Protein AF-A0A1W2BVI9-F1 (afdb_monomer)

Structure (mmCIF, N/CA/C/O backbone):
data_AF-A0A1W2BVI9-F1
#
_entry.id   AF-A0A1W2BVI9-F1
#
loop_
_atom_site.group_PDB
_atom_site.id
_atom_site.type_symbol
_atom_site.label_atom_id
_atom_site.label_alt_id
_atom_site.label_comp_id
_atom_site.label_asym_id
_atom_site.label_entity_id
_atom_site.label_seq_id
_atom_site.pdbx_PDB_ins_code
_atom_site.Cartn_x
_atom_site.Cartn_y
_atom_site.Cartn_z
_atom_site.occupancy
_atom_site.B_iso_or_equiv
_atom_site.auth_seq_id
_atom_site.auth_comp_id
_atom_site.auth_asym_id
_atom_site.auth_atom_id
_atom_site.pdbx_PDB_model_num
ATOM 1 N N . MET A 1 1 ? 22.451 -52.305 -41.239 1.00 37.56 1 MET A N 1
ATOM 2 C CA . MET A 1 1 ? 22.485 -50.949 -41.834 1.00 37.56 1 MET A CA 1
ATOM 3 C C . MET A 1 1 ? 21.802 -49.995 -40.862 1.00 37.56 1 MET A C 1
ATOM 5 O O . MET A 1 1 ? 20.875 -50.420 -40.189 1.00 37.56 1 MET A O 1
ATOM 9 N N . LYS A 1 2 ? 22.374 -48.802 -40.687 1.00 36.12 2 LYS A N 1
ATOM 10 C CA . LYS A 1 2 ? 22.205 -47.883 -39.549 1.00 36.12 2 LYS A CA 1
ATOM 11 C C . LYS A 1 2 ? 20.789 -47.303 -39.373 1.00 36.12 2 LYS A C 1
ATOM 13 O O . LYS A 1 2 ? 20.057 -47.155 -40.342 1.00 36.12 2 LYS A O 1
ATOM 18 N N . LEU A 1 3 ? 20.521 -46.957 -38.107 1.00 42.22 3 LEU A N 1
ATOM 19 C CA . LEU A 1 3 ? 19.557 -46.004 -37.536 1.00 42.22 3 LEU A CA 1
ATOM 20 C C . LEU A 1 3 ? 18.942 -44.985 -38.510 1.00 42.22 3 LEU A C 1
ATOM 22 O O . LEU A 1 3 ? 19.682 -44.372 -39.267 1.00 42.22 3 LEU A O 1
ATOM 26 N N . PHE A 1 4 ? 17.667 -44.644 -38.291 1.00 38.06 4 PHE A N 1
ATOM 27 C CA . PHE A 1 4 ? 17.286 -43.273 -37.911 1.00 38.06 4 PHE A CA 1
ATOM 28 C C . PHE A 1 4 ? 15.950 -43.299 -37.149 1.00 38.06 4 PHE A C 1
ATOM 30 O O . PHE A 1 4 ? 14.882 -43.487 -37.721 1.00 38.06 4 PHE A O 1
ATOM 37 N N . PHE A 1 5 ? 16.038 -43.150 -35.828 1.00 46.53 5 PHE A N 1
ATOM 38 C CA . PHE A 1 5 ? 14.924 -42.783 -34.959 1.00 46.53 5 PHE A CA 1
ATOM 39 C C . PHE A 1 5 ? 15.125 -41.317 -34.573 1.00 46.53 5 PHE A C 1
ATOM 41 O O . PHE A 1 5 ? 16.265 -40.880 -34.422 1.00 46.53 5 PHE A O 1
ATOM 48 N N . SER A 1 6 ? 14.016 -40.626 -34.318 1.00 45.34 6 SER A N 1
ATOM 49 C CA . SER A 1 6 ? 13.923 -39.302 -33.694 1.00 45.34 6 SER A CA 1
ATOM 50 C C . SER A 1 6 ? 14.049 -38.090 -34.619 1.00 45.34 6 SER A C 1
ATOM 52 O O . SER A 1 6 ? 15.142 -37.720 -35.034 1.00 45.34 6 SER A O 1
ATOM 54 N N . PHE A 1 7 ? 12.916 -37.410 -34.826 1.00 46.44 7 PHE A N 1
ATOM 55 C CA . PHE A 1 7 ? 12.805 -35.971 -34.559 1.00 46.44 7 PHE A CA 1
ATOM 56 C C . PHE A 1 7 ? 11.327 -35.542 -34.562 1.00 46.44 7 PHE A C 1
ATOM 58 O O . PHE A 1 7 ? 10.757 -35.395 -35.634 1.00 46.44 7 PHE A O 1
ATOM 65 N N . PHE A 1 8 ? 10.704 -35.361 -33.388 1.00 45.50 8 PHE A N 1
ATOM 66 C CA . PHE A 1 8 ? 9.710 -34.298 -33.120 1.00 45.50 8 PHE A CA 1
ATOM 67 C C . PHE A 1 8 ? 9.253 -34.344 -31.650 1.00 45.50 8 PHE A C 1
ATOM 69 O O . PHE A 1 8 ? 8.251 -34.958 -31.305 1.00 45.50 8 PHE A O 1
ATOM 76 N N . LEU A 1 9 ? 10.019 -33.723 -30.751 1.00 47.72 9 LEU A N 1
ATOM 77 C CA . LEU A 1 9 ? 9.612 -33.527 -29.350 1.00 47.72 9 LEU A CA 1
ATOM 78 C C . LEU A 1 9 ? 10.272 -32.267 -28.765 1.00 47.72 9 LEU A C 1
ATOM 80 O O . LEU A 1 9 ? 10.811 -32.286 -27.665 1.00 47.72 9 LEU A O 1
ATOM 84 N N . LEU A 1 10 ? 10.274 -31.165 -29.530 1.00 45.00 10 LEU A N 1
ATOM 85 C CA . LEU A 1 10 ? 10.875 -29.892 -29.095 1.00 45.00 10 LEU A CA 1
ATOM 86 C C . LEU A 1 10 ? 9.903 -28.699 -29.022 1.00 45.00 10 LEU A C 1
ATOM 88 O O . LEU A 1 10 ? 10.297 -27.645 -28.537 1.00 45.00 10 LEU A O 1
ATOM 92 N N . SER A 1 11 ? 8.641 -28.830 -29.447 1.00 45.38 11 SER A N 1
ATOM 93 C CA . SER A 1 11 ? 7.689 -27.700 -29.464 1.00 45.38 11 SER A CA 1
ATOM 94 C C . SER A 1 11 ? 6.835 -27.548 -28.197 1.00 45.38 11 SER A C 1
ATOM 96 O O . SER A 1 11 ? 6.263 -26.486 -27.982 1.00 45.38 11 SER A O 1
ATOM 98 N N . VAL A 1 12 ? 6.765 -28.561 -27.326 1.00 46.81 12 VAL A N 1
ATOM 99 C CA . VAL A 1 12 ? 5.869 -28.541 -26.147 1.00 46.81 12 VAL A CA 1
ATOM 100 C C . VAL A 1 12 ? 6.501 -27.847 -24.929 1.00 46.81 12 VAL A C 1
ATOM 102 O O . VAL A 1 12 ? 5.797 -27.355 -24.054 1.00 46.81 12 VAL A O 1
ATOM 105 N N . ILE A 1 13 ? 7.832 -27.736 -24.877 1.00 49.62 13 ILE A N 1
ATOM 106 C CA . ILE A 1 13 ? 8.544 -27.193 -23.705 1.00 49.62 13 ILE A CA 1
ATOM 107 C C . ILE A 1 13 ? 8.490 -25.653 -23.661 1.00 49.62 13 ILE A C 1
ATOM 109 O O . ILE A 1 13 ? 8.485 -25.073 -22.577 1.00 49.62 13 ILE A O 1
ATOM 113 N N . ILE A 1 14 ? 8.400 -24.985 -24.819 1.00 45.59 14 ILE A N 1
ATOM 114 C CA . ILE A 1 14 ? 8.426 -23.513 -24.904 1.00 45.59 14 ILE A CA 1
ATOM 115 C C . ILE A 1 14 ? 7.090 -22.903 -24.444 1.00 45.59 14 ILE A C 1
ATOM 117 O O . ILE A 1 14 ? 7.105 -21.942 -23.682 1.00 45.59 14 ILE A O 1
ATOM 121 N N . SER A 1 15 ? 5.945 -23.498 -24.812 1.00 50.56 15 SER A N 1
ATOM 122 C CA . SER A 1 15 ? 4.616 -22.998 -24.405 1.00 50.56 15 SER A CA 1
ATOM 123 C C . SER A 1 15 ? 4.442 -22.996 -22.882 1.00 50.56 15 SER A C 1
ATOM 125 O O . SER A 1 15 ? 4.034 -21.996 -22.302 1.00 50.56 15 SER A O 1
ATOM 127 N N . ALA A 1 16 ? 4.843 -24.080 -22.209 1.00 50.06 16 ALA A N 1
ATOM 128 C CA . ALA A 1 16 ? 4.672 -24.217 -20.762 1.00 50.06 16 ALA A CA 1
ATOM 129 C C . ALA A 1 16 ? 5.526 -23.223 -19.943 1.00 50.06 16 ALA A C 1
ATOM 131 O O . ALA A 1 16 ? 5.132 -22.806 -18.851 1.00 50.06 16 ALA A O 1
ATOM 132 N N . GLN A 1 17 ? 6.698 -22.817 -20.448 1.00 59.66 17 GLN A N 1
ATOM 133 C CA . GLN A 1 17 ? 7.531 -21.806 -19.783 1.00 59.66 17 GLN A CA 1
ATOM 134 C C . GLN A 1 17 ? 6.945 -20.393 -19.915 1.00 59.66 17 GLN A C 1
ATOM 136 O O . GLN A 1 17 ? 6.999 -19.620 -18.959 1.00 59.66 17 GLN A O 1
ATOM 141 N N . THR A 1 18 ? 6.346 -20.059 -21.061 1.00 62.62 18 THR A N 1
ATOM 142 C CA . THR A 1 18 ? 5.677 -18.765 -21.267 1.00 62.62 18 THR A CA 1
ATOM 143 C C . THR A 1 18 ? 4.412 -18.643 -20.415 1.00 62.62 18 THR A C 1
ATOM 145 O O . THR A 1 18 ? 4.225 -17.621 -19.755 1.00 62.62 18 THR A O 1
ATOM 148 N N . ASP A 1 19 ? 3.605 -19.704 -20.335 1.00 70.12 19 ASP A N 1
ATOM 149 C CA . ASP A 1 19 ? 2.375 -19.713 -19.532 1.00 70.12 19 ASP A CA 1
ATOM 150 C C . ASP A 1 19 ? 2.674 -19.550 -18.031 1.00 70.12 19 ASP A C 1
ATOM 152 O O . ASP A 1 19 ? 2.026 -18.776 -17.326 1.00 70.12 19 ASP A O 1
ATOM 156 N N . THR A 1 20 ? 3.720 -20.217 -17.530 1.00 85.06 20 THR A N 1
ATOM 157 C CA . THR A 1 20 ? 4.129 -20.102 -16.117 1.00 85.06 20 THR A CA 1
ATOM 158 C C . THR A 1 20 ? 4.721 -18.739 -15.762 1.00 85.06 20 THR A C 1
ATOM 160 O O . THR A 1 20 ? 4.553 -18.285 -14.628 1.00 85.06 20 THR A O 1
ATOM 163 N N . LEU A 1 21 ? 5.390 -18.067 -16.703 1.00 89.69 21 LEU A N 1
ATOM 164 C CA . LEU A 1 21 ? 5.867 -16.699 -16.511 1.00 89.69 21 LEU A CA 1
ATOM 165 C C . LEU A 1 21 ? 4.698 -15.714 -16.455 1.00 89.69 21 LEU A C 1
ATOM 167 O O . LEU A 1 21 ? 4.619 -14.937 -15.505 1.00 89.69 21 LEU A O 1
ATOM 171 N N . GLN A 1 22 ? 3.771 -15.780 -17.414 1.00 91.69 22 GLN A N 1
ATOM 172 C CA . GLN A 1 22 ? 2.627 -14.870 -17.455 1.00 91.69 22 GLN A CA 1
ATOM 173 C C . GLN A 1 22 ? 1.777 -14.975 -16.183 1.00 91.69 22 GLN A C 1
ATOM 175 O O . GLN A 1 22 ? 1.460 -13.954 -15.583 1.00 91.69 22 GLN A O 1
ATOM 180 N N . ILE A 1 23 ? 1.517 -16.193 -15.687 1.00 93.12 23 ILE A N 1
ATOM 181 C CA . ILE A 1 23 ? 0.786 -16.409 -14.425 1.00 93.12 23 ILE A CA 1
ATOM 182 C C . ILE A 1 23 ? 1.453 -15.685 -13.244 1.00 93.12 23 ILE A C 1
ATOM 184 O O . ILE A 1 23 ? 0.762 -15.110 -12.397 1.00 93.12 23 ILE A O 1
ATOM 188 N N . LYS A 1 24 ? 2.791 -15.697 -13.170 1.00 93.75 24 LYS A N 1
ATOM 189 C CA . LYS A 1 24 ? 3.532 -14.978 -12.121 1.00 93.75 24 LYS A CA 1
ATOM 190 C C . LYS A 1 24 ? 3.394 -13.468 -12.271 1.00 93.75 24 LYS A C 1
ATOM 192 O O . LYS A 1 24 ? 3.151 -12.793 -11.275 1.00 93.75 24 LYS A O 1
ATOM 197 N N . LEU A 1 25 ? 3.526 -12.952 -13.492 1.00 95.69 25 LEU A N 1
ATOM 198 C CA . LEU A 1 25 ? 3.386 -11.523 -13.778 1.00 95.69 25 LEU A CA 1
ATOM 199 C C . LEU A 1 25 ? 1.971 -11.024 -13.465 1.00 95.69 25 LEU A C 1
ATOM 201 O O . LEU A 1 25 ? 1.819 -10.006 -12.797 1.00 95.69 25 LEU A O 1
ATOM 205 N N . ASP A 1 26 ? 0.945 -11.790 -13.830 1.00 95.69 26 ASP A N 1
ATOM 206 C CA . ASP A 1 26 ? -0.444 -11.476 -13.495 1.00 95.69 26 ASP A CA 1
ATOM 207 C C . ASP A 1 26 ? -0.675 -11.497 -11.978 1.00 95.69 26 ASP A C 1
ATOM 209 O O . ASP A 1 26 ? -1.451 -10.704 -11.449 1.00 95.69 26 ASP A O 1
ATOM 213 N N . SER A 1 27 ? 0.002 -12.394 -11.251 1.00 95.44 27 SER A N 1
ATOM 214 C CA . SER A 1 27 ? -0.049 -12.412 -9.786 1.00 95.44 27 SER A CA 1
ATOM 215 C C . SER A 1 27 ? 0.583 -11.167 -9.172 1.00 95.44 27 SER A C 1
ATOM 217 O O . SER A 1 27 ? 0.010 -10.609 -8.240 1.00 95.44 27 SER A O 1
ATOM 219 N N . ILE A 1 28 ? 1.724 -10.721 -9.704 1.00 96.69 28 ILE A N 1
ATOM 220 C CA . ILE A 1 28 ? 2.392 -9.486 -9.276 1.00 96.69 28 ILE A CA 1
ATOM 221 C C . ILE A 1 28 ? 1.487 -8.277 -9.532 1.00 96.69 28 ILE A C 1
ATOM 223 O O . ILE A 1 28 ? 1.345 -7.435 -8.650 1.00 96.69 28 ILE A O 1
ATOM 227 N N . ILE A 1 29 ? 0.830 -8.215 -10.696 1.00 98.06 29 ILE A N 1
ATOM 228 C CA . ILE A 1 29 ? -0.115 -7.142 -11.029 1.00 98.06 29 ILE A CA 1
ATOM 229 C C . ILE A 1 29 ? -1.302 -7.127 -10.069 1.00 98.06 29 ILE A C 1
ATOM 231 O O . ILE A 1 29 ? -1.598 -6.077 -9.515 1.00 98.06 29 ILE A O 1
ATOM 235 N N . ARG A 1 30 ? -1.938 -8.274 -9.794 1.00 97.00 30 ARG A N 1
ATOM 236 C CA . ARG A 1 30 ? -3.061 -8.336 -8.838 1.00 97.00 30 ARG A CA 1
ATOM 237 C C . ARG A 1 30 ? -2.664 -7.867 -7.439 1.00 97.00 30 ARG A C 1
ATOM 239 O O . ARG A 1 30 ? -3.426 -7.170 -6.776 1.00 97.00 30 ARG A O 1
ATOM 246 N N . GLU A 1 31 ? -1.478 -8.258 -6.985 1.00 96.75 31 GLU A N 1
ATOM 247 C CA . GLU A 1 31 ? -0.937 -7.836 -5.693 1.00 96.75 31 GLU A CA 1
ATOM 248 C C . GLU A 1 31 ? -0.634 -6.329 -5.676 1.00 96.75 31 GLU A C 1
ATOM 250 O O . GLU A 1 31 ? -0.977 -5.643 -4.712 1.00 96.75 31 GLU A O 1
ATOM 255 N N . ALA A 1 32 ? -0.067 -5.796 -6.763 1.00 97.81 32 ALA A N 1
ATOM 256 C CA . ALA A 1 32 ? 0.191 -4.370 -6.935 1.00 97.81 32 ALA A CA 1
ATOM 257 C C . ALA A 1 32 ? -1.094 -3.538 -7.036 1.00 97.81 32 ALA A C 1
ATOM 259 O O . ALA A 1 32 ? -1.149 -2.452 -6.470 1.00 97.81 32 ALA A O 1
ATOM 260 N N . ASP A 1 33 ? -2.123 -4.034 -7.726 1.00 97.56 33 ASP A N 1
ATOM 261 C CA . ASP A 1 33 ? -3.441 -3.402 -7.839 1.00 97.56 33 ASP A CA 1
ATOM 262 C C . ASP A 1 33 ? -4.084 -3.241 -6.470 1.00 97.56 33 ASP A C 1
ATOM 264 O O . ASP A 1 33 ? -4.524 -2.147 -6.113 1.00 97.56 33 ASP A O 1
ATOM 268 N N . LEU A 1 34 ? -4.084 -4.321 -5.687 1.00 97.19 34 LEU A N 1
ATOM 269 C CA . LEU A 1 34 ? -4.613 -4.302 -4.336 1.00 97.19 34 LEU A CA 1
ATOM 270 C C . LEU A 1 34 ? -3.820 -3.325 -3.462 1.00 97.19 34 LEU A C 1
ATOM 272 O O . LEU A 1 34 ? -4.405 -2.472 -2.808 1.00 97.19 34 LEU A O 1
ATOM 276 N N . MET A 1 35 ? -2.490 -3.394 -3.480 1.00 97.94 35 MET A N 1
ATOM 277 C CA . MET A 1 35 ? -1.655 -2.490 -2.688 1.00 97.94 35 MET A CA 1
ATOM 278 C C . MET A 1 35 ? -1.843 -1.022 -3.087 1.00 97.94 35 MET A C 1
ATOM 280 O O . MET A 1 35 ? -2.016 -0.175 -2.213 1.00 97.94 35 MET A O 1
ATOM 284 N N . TYR A 1 36 ? -1.877 -0.732 -4.390 1.00 98.06 36 TYR A N 1
ATOM 285 C CA . TYR A 1 36 ? -2.117 0.608 -4.919 1.00 98.06 36 TYR A CA 1
ATOM 286 C C . TYR A 1 36 ? -3.470 1.147 -4.464 1.00 98.06 36 TYR A C 1
ATOM 288 O O . TYR A 1 36 ? -3.548 2.288 -4.026 1.00 98.06 36 TYR A O 1
ATOM 296 N N . GLN A 1 37 ? -4.529 0.335 -4.521 1.00 97.56 37 GLN A N 1
ATOM 297 C CA . GLN A 1 37 ? -5.850 0.736 -4.045 1.00 97.56 37 GLN A CA 1
ATOM 298 C C . GLN A 1 37 ? -5.831 1.154 -2.572 1.00 97.56 37 GLN A C 1
ATOM 300 O O . GLN A 1 37 ? -6.352 2.215 -2.232 1.00 97.56 37 GLN A O 1
ATOM 305 N N . TYR A 1 38 ? -5.211 0.346 -1.707 1.00 98.06 38 TYR A N 1
ATOM 306 C CA . TYR A 1 38 ? -5.104 0.650 -0.279 1.00 98.06 38 TYR A CA 1
ATOM 307 C C . TYR A 1 38 ? -4.274 1.921 -0.052 1.00 98.06 38 TYR A C 1
ATOM 309 O O . TYR A 1 38 ? -4.711 2.834 0.640 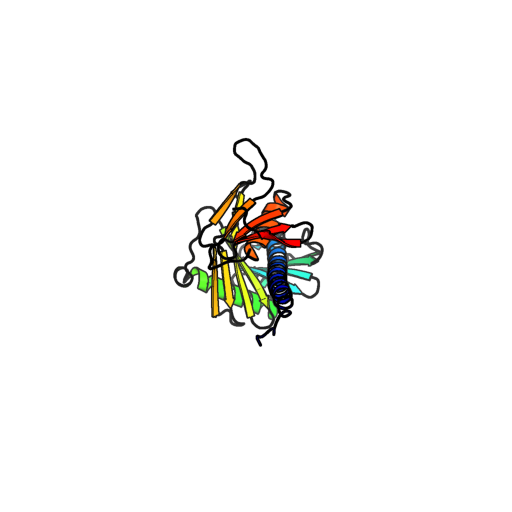1.00 98.06 38 TYR A O 1
ATOM 317 N N . GLU A 1 39 ? -3.112 2.042 -0.680 1.00 97.50 39 GLU A N 1
ATOM 318 C CA . GLU A 1 39 ? -2.248 3.205 -0.469 1.00 97.50 39 GLU A CA 1
ATOM 319 C C . GLU A 1 39 ? -2.827 4.496 -1.045 1.00 97.50 39 GLU A C 1
ATOM 321 O O . GLU A 1 39 ? -2.773 5.547 -0.405 1.00 97.50 39 GLU A O 1
ATOM 326 N N . LYS A 1 40 ? -3.460 4.422 -2.218 1.00 97.50 40 LYS A N 1
ATOM 327 C CA . LYS A 1 40 ? -4.106 5.572 -2.848 1.00 97.50 40 LYS A CA 1
ATOM 328 C C . LYS A 1 40 ? -5.182 6.149 -1.942 1.00 97.50 40 LYS A C 1
ATOM 330 O O . LYS A 1 40 ? -5.224 7.366 -1.744 1.00 97.50 40 LYS A O 1
ATOM 335 N N . ILE A 1 41 ? -6.040 5.299 -1.372 1.00 97.69 41 ILE A N 1
ATOM 336 C CA . ILE A 1 41 ? -7.065 5.797 -0.457 1.00 97.69 41 ILE A CA 1
ATOM 337 C C . ILE A 1 41 ? -6.462 6.220 0.880 1.00 97.69 41 ILE A C 1
ATOM 339 O O . ILE A 1 41 ? -6.995 7.155 1.458 1.00 97.69 41 ILE A O 1
ATOM 343 N N . ALA A 1 42 ? -5.364 5.606 1.345 1.00 97.12 42 ALA A N 1
ATOM 344 C CA . ALA A 1 42 ? -4.668 6.043 2.555 1.00 97.12 42 ALA A CA 1
ATOM 345 C C . ALA A 1 42 ? -4.210 7.498 2.419 1.00 97.12 42 ALA A C 1
ATOM 347 O O . ALA A 1 42 ? -4.473 8.292 3.318 1.00 97.12 42 ALA A O 1
ATOM 348 N N . TRP A 1 43 ? -3.612 7.860 1.274 1.00 96.00 43 TRP A N 1
ATOM 349 C CA . TRP A 1 43 ? -3.205 9.237 0.968 1.00 96.00 43 TRP A CA 1
ATOM 350 C C . TRP A 1 43 ? -4.410 10.184 0.940 1.00 96.00 43 TRP A C 1
ATOM 352 O O . TRP A 1 43 ? -4.417 11.221 1.599 1.00 96.00 43 TRP A O 1
ATOM 362 N N . LYS A 1 44 ? -5.478 9.809 0.223 1.00 96.56 44 LYS A N 1
ATOM 363 C CA . LYS A 1 44 ? -6.683 10.649 0.127 1.00 96.56 44 LYS A CA 1
ATOM 364 C C . LYS A 1 44 ? -7.392 10.817 1.466 1.00 96.56 44 LYS A C 1
ATOM 366 O O . LYS A 1 44 ? -7.825 11.917 1.796 1.00 96.56 44 LYS A O 1
ATOM 371 N N . SER A 1 45 ? -7.527 9.749 2.245 1.00 96.31 45 SER A N 1
ATOM 372 C CA . SER A 1 45 ? -8.172 9.817 3.551 1.00 96.31 45 SER A CA 1
ATOM 373 C C . SER A 1 45 ? -7.306 10.523 4.584 1.00 96.31 45 SER A C 1
ATOM 375 O O . SER A 1 45 ? -7.866 11.170 5.464 1.00 96.31 45 SER A O 1
ATOM 377 N N . SER A 1 46 ? -5.971 10.451 4.487 1.00 94.50 46 SER A N 1
ATOM 378 C CA . SER A 1 46 ? -5.095 11.180 5.407 1.00 94.50 46 SER A CA 1
ATOM 379 C C . SER A 1 46 ? -5.201 12.677 5.188 1.00 94.50 46 SER A C 1
ATOM 381 O O . SER A 1 46 ? -5.330 13.399 6.172 1.00 94.50 46 SER A O 1
ATOM 383 N N . ASP A 1 47 ? -5.250 13.132 3.933 1.00 93.88 47 ASP A N 1
ATOM 384 C CA . ASP A 1 47 ? -5.455 14.548 3.615 1.00 93.88 47 ASP A CA 1
ATOM 385 C C . ASP A 1 47 ? -6.763 15.055 4.242 1.00 93.88 47 ASP A C 1
ATOM 387 O O . ASP A 1 47 ? -6.766 16.036 4.985 1.00 93.88 47 ASP A O 1
ATOM 391 N N . LEU A 1 48 ? -7.861 14.317 4.041 1.00 94.38 48 LEU A N 1
ATOM 392 C CA . LEU A 1 48 ? -9.182 14.648 4.588 1.00 94.38 48 LEU A CA 1
ATOM 393 C C . LEU A 1 48 ? -9.245 14.586 6.122 1.00 94.38 48 LEU A C 1
ATOM 395 O O . LEU A 1 48 ? -9.968 15.367 6.748 1.00 94.38 48 LEU A O 1
ATOM 399 N N . ALA A 1 49 ? -8.524 13.649 6.740 1.00 93.00 49 ALA A N 1
ATOM 400 C CA . ALA A 1 49 ? -8.428 13.546 8.192 1.00 93.00 49 ALA A CA 1
ATOM 401 C C . ALA A 1 49 ? -7.630 14.719 8.776 1.00 93.00 49 ALA A C 1
ATOM 403 O O . ALA A 1 49 ? -7.993 15.258 9.820 1.00 93.00 49 ALA A O 1
ATOM 404 N N . MET A 1 50 ? -6.585 15.163 8.075 1.00 90.50 50 MET A N 1
ATOM 405 C CA . MET A 1 50 ? -5.752 16.297 8.470 1.00 90.50 50 MET A CA 1
ATOM 406 C C . MET A 1 50 ? -6.437 17.660 8.303 1.00 90.50 50 MET A C 1
ATOM 408 O O . MET A 1 50 ? -5.898 18.654 8.787 1.00 90.50 50 MET A O 1
ATOM 412 N N . GLU A 1 51 ? -7.611 17.743 7.678 1.00 90.38 51 GLU A N 1
ATOM 413 C CA . GLU A 1 51 ? -8.448 18.953 7.705 1.00 90.38 51 GLU A CA 1
ATOM 414 C C . GLU A 1 51 ? -9.078 19.203 9.087 1.00 90.38 51 GLU A C 1
ATOM 416 O O . GLU A 1 51 ? -9.428 20.335 9.404 1.00 90.38 51 GLU A O 1
ATOM 421 N N . ASP A 1 52 ? -9.220 18.161 9.915 1.00 85.12 52 ASP A N 1
ATOM 422 C CA . ASP A 1 52 ? -9.886 18.193 11.226 1.00 85.12 52 ASP A CA 1
ATOM 423 C C . ASP A 1 52 ? -8.923 17.681 12.314 1.00 85.12 52 ASP A C 1
ATOM 425 O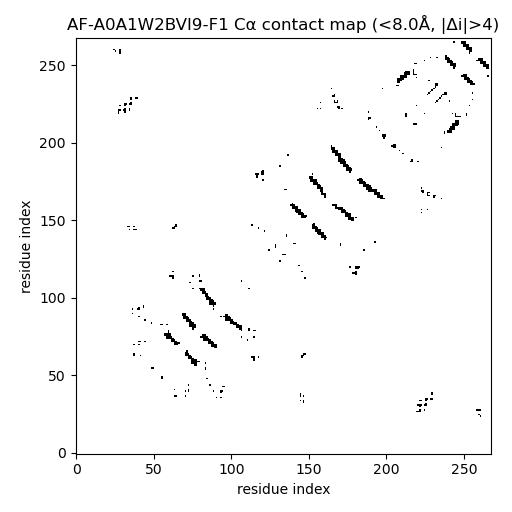 O . ASP A 1 52 ? -9.201 16.723 13.040 1.00 85.12 52 ASP A O 1
ATOM 429 N N . LYS A 1 53 ? -7.722 18.281 12.371 1.00 82.44 53 LYS A N 1
ATOM 430 C CA . LYS A 1 53 ? -6.598 17.804 13.207 1.00 82.44 53 LYS A CA 1
ATOM 431 C C . LYS A 1 53 ? -6.944 17.715 14.690 1.00 82.44 53 LYS A C 1
ATOM 433 O O . LYS A 1 53 ? -6.416 16.845 15.375 1.00 82.44 53 LYS A O 1
ATOM 438 N N . ASP A 1 54 ? -7.852 18.561 15.165 1.00 82.00 54 ASP A N 1
ATOM 439 C CA . ASP A 1 54 ? -8.290 18.583 16.563 1.00 82.00 54 ASP A CA 1
ATOM 440 C C . ASP A 1 54 ? -9.023 17.291 16.964 1.00 82.00 54 ASP A C 1
ATOM 442 O O . ASP A 1 54 ? -9.055 16.931 18.138 1.00 82.00 54 ASP A O 1
ATOM 446 N N . LYS A 1 55 ? -9.559 16.530 15.999 1.00 74.44 55 LYS A N 1
ATOM 447 C CA . LYS A 1 55 ? -10.140 15.199 16.242 1.00 74.44 55 LYS A CA 1
ATOM 448 C C . LYS A 1 55 ? -9.128 14.057 16.200 1.00 74.44 55 LYS A C 1
ATOM 450 O O . LYS A 1 55 ? -9.492 12.918 16.484 1.00 74.44 55 LYS A O 1
ATOM 455 N N . LEU A 1 56 ? -7.872 14.341 15.862 1.00 79.62 56 LEU A N 1
ATOM 456 C CA . LEU A 1 56 ? -6.777 13.368 15.840 1.00 79.62 56 LEU A CA 1
ATOM 457 C C . LEU A 1 56 ? -5.929 13.403 17.122 1.00 79.62 56 LEU A C 1
ATOM 459 O O . LEU A 1 56 ? -4.863 12.795 17.153 1.00 79.62 56 LEU A O 1
ATOM 463 N N . VAL A 1 57 ? -6.394 14.075 18.183 1.00 82.50 57 VAL A N 1
ATOM 464 C CA . VAL A 1 57 ? -5.690 14.149 19.479 1.00 82.50 57 VAL A CA 1
ATOM 465 C C . VAL A 1 57 ? -5.392 12.758 20.045 1.00 82.50 57 VAL A C 1
ATOM 467 O O . VAL A 1 57 ? -4.275 12.510 20.487 1.00 82.50 57 VAL A O 1
ATOM 470 N N . ASP A 1 58 ? -6.352 11.836 19.953 1.00 89.19 58 ASP A N 1
ATOM 471 C CA . ASP A 1 58 ? -6.204 10.453 20.420 1.00 89.19 58 ASP A CA 1
ATOM 472 C C . ASP A 1 58 ? -5.872 9.478 19.279 1.00 89.19 58 ASP A C 1
ATOM 474 O O . ASP A 1 58 ? -6.182 8.294 19.374 1.00 89.19 58 ASP A O 1
ATOM 478 N N . PHE A 1 59 ? -5.287 9.941 18.169 1.00 94.56 59 PHE A N 1
ATOM 479 C CA . PHE A 1 59 ? -5.024 9.098 17.000 1.00 94.56 59 PHE A CA 1
ATOM 480 C C . PHE A 1 59 ? -4.055 7.946 17.310 1.00 94.56 59 PHE A C 1
ATOM 482 O O . PHE A 1 59 ? -2.890 8.163 17.636 1.00 94.56 59 PHE A O 1
ATOM 489 N N . GLY A 1 60 ? -4.541 6.711 17.163 1.00 94.81 60 GLY A N 1
ATOM 490 C CA . GLY A 1 60 ? -3.758 5.484 17.336 1.00 94.81 60 GLY A CA 1
ATOM 491 C C . GLY A 1 60 ? -3.238 4.895 16.030 1.00 94.81 60 GLY A C 1
ATOM 492 O O . GLY A 1 60 ? -2.234 4.188 16.024 1.00 94.81 60 GLY A O 1
ATOM 493 N N . GLY A 1 61 ? -3.906 5.178 14.914 1.00 95.75 61 GLY A N 1
ATOM 494 C CA . GLY A 1 61 ? -3.514 4.675 13.607 1.00 95.75 61 GLY A CA 1
ATOM 495 C C . GLY A 1 61 ? -4.689 4.570 12.646 1.00 95.75 61 GLY A C 1
ATOM 496 O O . GLY A 1 61 ? -5.803 5.025 12.913 1.00 95.75 61 GLY A O 1
ATOM 497 N N . TYR A 1 62 ? -4.431 3.952 11.499 1.00 97.38 62 TYR A N 1
ATOM 498 C CA . TYR A 1 62 ? -5.458 3.665 10.509 1.00 97.38 62 TYR A CA 1
ATOM 499 C C . TYR A 1 62 ? -5.264 2.279 9.908 1.00 97.38 62 TYR A C 1
ATOM 501 O O . TYR A 1 62 ? -4.145 1.768 9.821 1.00 97.38 62 TYR A O 1
ATOM 509 N N . PHE A 1 63 ? -6.345 1.685 9.429 1.00 98.06 63 PHE A N 1
ATOM 510 C CA . PHE A 1 63 ? -6.297 0.528 8.546 1.00 98.06 63 PHE A CA 1
ATOM 511 C C . PHE A 1 63 ? -7.331 0.681 7.443 1.00 98.06 63 PHE A C 1
ATOM 513 O O . PHE A 1 63 ? -8.260 1.488 7.525 1.00 98.06 63 PHE A O 1
ATOM 520 N N . ILE A 1 64 ? -7.142 -0.107 6.396 1.00 98.19 64 ILE A N 1
ATOM 521 C CA . ILE A 1 64 ? -8.034 -0.152 5.252 1.00 98.19 64 ILE A CA 1
ATOM 522 C C . ILE A 1 64 ? -8.489 -1.590 5.078 1.00 98.19 64 ILE A C 1
ATOM 524 O O . ILE A 1 64 ? -7.764 -2.519 5.435 1.00 98.19 64 ILE A O 1
ATOM 528 N N . TYR A 1 65 ? -9.705 -1.781 4.582 1.00 97.19 65 TYR A N 1
ATOM 529 C CA . TYR A 1 65 ? -10.191 -3.091 4.179 1.00 97.19 65 TYR A CA 1
ATOM 530 C C . TYR A 1 65 ? -11.293 -2.976 3.128 1.00 97.19 65 TYR A C 1
ATOM 532 O O . TYR A 1 65 ? -11.957 -1.945 2.999 1.00 97.19 65 TYR A O 1
ATOM 540 N N . HIS A 1 66 ? -11.501 -4.070 2.402 1.00 94.62 66 HIS A N 1
ATOM 541 C CA . HIS A 1 66 ? -12.621 -4.216 1.481 1.00 94.62 66 HIS A CA 1
ATOM 542 C C . HIS A 1 66 ? -13.920 -4.590 2.202 1.00 94.62 66 HIS A C 1
ATOM 544 O O . HIS A 1 66 ? -13.952 -5.435 3.105 1.00 94.62 66 HIS A O 1
ATOM 550 N N . SER A 1 67 ? -15.013 -4.009 1.725 1.00 89.56 67 SER A N 1
ATOM 551 C CA . SER A 1 67 ? -16.382 -4.388 2.040 1.00 89.56 67 SER A CA 1
ATOM 552 C C . SER A 1 67 ? -17.186 -4.412 0.739 1.00 89.56 67 SER A C 1
ATOM 554 O O . SER A 1 67 ? -17.699 -3.379 0.305 1.00 89.56 67 SER A O 1
ATOM 556 N N . ALA A 1 68 ? -17.274 -5.589 0.111 1.00 88.06 68 ALA A N 1
ATOM 557 C CA . ALA A 1 68 ? -17.786 -5.754 -1.255 1.00 88.06 68 ALA A CA 1
ATOM 558 C C . ALA A 1 68 ? -17.056 -4.813 -2.239 1.00 88.06 68 ALA A C 1
ATOM 560 O O . ALA A 1 68 ? -15.828 -4.767 -2.223 1.00 88.06 68 ALA A O 1
ATOM 561 N N . ASP A 1 69 ? -17.791 -4.036 -3.036 1.00 90.25 69 ASP A N 1
ATOM 562 C CA . ASP A 1 69 ? -17.238 -3.112 -4.040 1.00 90.25 69 ASP A CA 1
ATOM 563 C C . ASP A 1 69 ? -16.714 -1.791 -3.447 1.00 90.25 69 ASP A C 1
ATOM 565 O O . ASP A 1 69 ? -16.354 -0.870 -4.186 1.00 90.25 69 ASP A O 1
ATOM 569 N N . THR A 1 70 ? -16.677 -1.684 -2.113 1.00 95.31 70 THR A N 1
ATOM 570 C CA . THR A 1 70 ? -16.222 -0.486 -1.403 1.00 95.31 70 THR A CA 1
ATOM 571 C C . THR A 1 70 ? -14.939 -0.739 -0.631 1.00 95.31 70 THR A C 1
ATOM 573 O O . THR A 1 70 ? -14.749 -1.772 0.016 1.00 95.31 70 THR A O 1
ATOM 576 N N . LEU A 1 71 ? -14.069 0.259 -0.665 1.00 97.44 71 LEU A N 1
ATOM 577 C CA . LEU A 1 71 ? -12.872 0.347 0.149 1.00 97.44 71 LEU A CA 1
ATOM 578 C C . LEU A 1 71 ? -13.134 1.273 1.326 1.00 97.44 71 LEU A C 1
ATOM 580 O O . LEU A 1 71 ? -13.671 2.368 1.161 1.00 97.44 71 LEU A O 1
ATOM 584 N N . LYS A 1 72 ? -12.745 0.843 2.523 1.00 97.75 72 LYS A N 1
ATOM 585 C CA . LYS A 1 72 ? -13.014 1.581 3.751 1.00 97.75 72 LYS A CA 1
ATOM 586 C C . LYS A 1 72 ? -11.726 1.871 4.498 1.00 97.75 72 LYS A C 1
ATOM 588 O O . LYS A 1 72 ? -11.064 0.937 4.940 1.00 97.75 72 LYS A O 1
ATOM 593 N N . ALA A 1 73 ? -11.414 3.150 4.681 1.00 98.00 73 ALA A N 1
ATOM 594 C CA . ALA A 1 73 ? -10.353 3.616 5.565 1.00 98.00 73 ALA A CA 1
ATOM 595 C C . ALA A 1 73 ? -10.945 3.974 6.933 1.00 98.00 73 ALA A C 1
ATOM 597 O O . ALA A 1 73 ? -11.898 4.754 7.019 1.00 98.00 73 ALA A O 1
ATOM 598 N N . VAL A 1 74 ? -10.391 3.401 8.000 1.00 97.94 74 VAL A N 1
ATOM 599 C CA . VAL A 1 74 ? -10.820 3.633 9.384 1.00 97.94 74 VAL A CA 1
ATOM 600 C C . VAL A 1 74 ? -9.648 4.186 10.172 1.00 97.94 74 VAL A C 1
ATOM 602 O O . VAL A 1 74 ? -8.605 3.541 10.256 1.00 97.94 74 VAL A O 1
ATOM 605 N N . TYR A 1 75 ? -9.842 5.363 10.758 1.00 97.56 75 TYR A N 1
ATOM 606 C CA . TYR A 1 75 ? -8.896 6.007 11.665 1.00 97.56 75 TYR A CA 1
ATOM 607 C C . TYR A 1 75 ? -9.382 5.720 13.077 1.00 97.56 75 TYR A C 1
ATOM 609 O O . TYR A 1 75 ? -10.543 6.000 13.383 1.00 97.56 75 TYR A O 1
ATOM 617 N N . TYR A 1 76 ? -8.534 5.131 13.909 1.00 97.12 76 TYR A N 1
ATOM 618 C CA . TYR A 1 76 ? -8.903 4.636 15.231 1.00 97.12 76 TYR A CA 1
ATOM 619 C C . TYR A 1 76 ? -8.087 5.312 16.332 1.00 97.12 76 TYR A C 1
ATOM 621 O O . TYR A 1 76 ? -7.045 5.921 16.071 1.00 97.12 76 TYR A O 1
ATOM 629 N N . ASP A 1 77 ? -8.592 5.236 17.558 1.00 96.12 77 ASP A N 1
ATOM 630 C CA . ASP A 1 77 ? -7.965 5.844 18.723 1.00 96.12 77 ASP A CA 1
ATOM 631 C C . ASP A 1 77 ? -6.846 4.978 19.328 1.00 96.12 77 ASP A C 1
ATOM 633 O O . ASP A 1 77 ? -6.779 3.770 19.112 1.00 96.12 77 ASP A O 1
ATOM 637 N N . VAL A 1 78 ? -5.966 5.574 20.133 1.00 95.31 78 VAL A N 1
ATOM 638 C CA . VAL A 1 78 ? -4.839 4.874 20.785 1.00 95.31 78 VAL A CA 1
ATOM 639 C C . VAL A 1 78 ? -5.258 3.674 21.645 1.00 95.31 78 VAL A C 1
ATOM 641 O O . VAL A 1 78 ? -4.439 2.788 21.885 1.00 95.31 78 VAL A O 1
ATOM 644 N N . LYS A 1 79 ? -6.516 3.620 22.106 1.00 95.88 79 LYS A N 1
ATOM 645 C CA . LYS A 1 79 ? -7.053 2.515 22.917 1.00 95.88 79 LYS A CA 1
ATOM 646 C C . LYS A 1 79 ? -7.620 1.362 22.088 1.00 95.88 79 LYS A C 1
ATOM 648 O O . LYS A 1 79 ? -7.940 0.327 22.661 1.00 95.88 79 LYS A O 1
ATOM 653 N N . LEU A 1 80 ? -7.717 1.512 20.763 1.00 96.06 80 LEU A N 1
ATOM 654 C CA . LEU A 1 80 ? -8.337 0.535 19.859 1.00 96.06 80 LEU A CA 1
ATOM 655 C C . LEU A 1 80 ? -9.811 0.266 20.211 1.00 96.06 80 LEU A C 1
ATOM 657 O O . LEU A 1 80 ? -10.310 -0.859 20.107 1.00 96.06 80 LEU A O 1
ATOM 661 N N . GLU A 1 81 ? -10.523 1.305 20.644 1.00 95.88 81 GLU A N 1
ATOM 662 C CA . GLU A 1 81 ? -11.922 1.221 21.060 1.00 95.88 81 GLU A CA 1
ATOM 663 C C . GLU A 1 81 ? -12.860 1.950 20.108 1.00 95.88 81 GLU A C 1
ATOM 665 O O . GLU A 1 81 ? -13.958 1.461 19.817 1.00 95.88 81 GLU A O 1
ATOM 670 N N . LYS A 1 82 ? -12.420 3.105 19.609 1.00 96.88 82 LYS A N 1
ATOM 671 C CA . LYS A 1 82 ? -13.232 4.035 18.838 1.00 96.88 82 LYS A CA 1
ATOM 672 C C . LYS A 1 82 ? -12.663 4.225 17.438 1.00 96.88 82 LYS A C 1
ATOM 674 O O . LYS A 1 82 ? -11.463 4.388 17.239 1.00 96.88 82 LYS A O 1
ATOM 679 N N . ALA A 1 83 ? -13.555 4.280 16.457 1.00 96.81 83 ALA A N 1
ATOM 680 C CA . ALA A 1 83 ? -13.265 4.905 15.179 1.00 96.81 83 ALA A CA 1
ATOM 681 C C . ALA A 1 83 ? -13.440 6.418 15.330 1.00 96.81 83 ALA A C 1
ATOM 683 O O . ALA A 1 83 ? -14.532 6.885 15.655 1.00 96.81 83 ALA A O 1
ATOM 684 N N . LEU A 1 84 ? -12.377 7.168 15.062 1.00 95.81 84 LEU A N 1
ATOM 685 C CA . LEU A 1 84 ? -12.365 8.629 15.025 1.00 95.81 84 LEU A CA 1
ATOM 686 C C . LEU A 1 84 ? -13.002 9.150 13.733 1.00 95.81 84 LEU A C 1
ATOM 688 O O . LEU A 1 84 ? -13.717 10.151 13.731 1.00 95.81 84 LEU A O 1
ATOM 692 N N . SER A 1 85 ? -12.753 8.456 12.621 1.00 96.00 85 SER A N 1
ATOM 693 C CA . SER A 1 85 ? -13.392 8.738 11.338 1.00 96.00 85 SER A CA 1
ATOM 694 C C . SER A 1 85 ? -13.378 7.526 10.407 1.00 96.00 85 SER A C 1
ATOM 696 O O . SER A 1 85 ? -12.587 6.591 10.569 1.00 96.00 85 SER A O 1
ATOM 698 N N . ARG A 1 86 ? -14.290 7.535 9.430 1.00 97.19 86 ARG A N 1
ATOM 699 C CA . ARG A 1 86 ? -14.391 6.526 8.373 1.00 97.19 86 ARG A CA 1
ATOM 700 C C . ARG A 1 86 ? -14.585 7.186 7.018 1.00 97.19 86 ARG A C 1
ATOM 702 O O . ARG A 1 86 ? -15.454 8.046 6.868 1.00 97.19 86 ARG A O 1
ATOM 709 N N . TYR A 1 87 ? -13.833 6.715 6.038 1.00 97.44 87 TYR A N 1
ATOM 710 C CA . TYR A 1 87 ? -13.901 7.164 4.653 1.00 97.44 87 TYR A CA 1
ATOM 711 C C . TYR A 1 87 ? -14.177 5.960 3.765 1.00 97.44 87 TYR A C 1
ATOM 713 O O . TYR A 1 87 ? -13.538 4.920 3.914 1.00 97.44 87 TYR A O 1
ATOM 721 N N . TYR A 1 88 ? -15.141 6.100 2.865 1.00 97.69 88 TYR A N 1
ATOM 722 C CA . TYR A 1 88 ? -15.586 5.041 1.969 1.00 97.69 88 TYR A CA 1
ATOM 723 C C . TYR A 1 88 ? -15.293 5.465 0.540 1.00 97.69 88 TYR A C 1
ATOM 725 O O . TYR A 1 88 ? -15.644 6.578 0.162 1.00 97.69 88 TYR A O 1
ATOM 733 N N . PHE A 1 89 ? -14.688 4.586 -0.245 1.00 98.00 89 PHE A N 1
ATOM 734 C CA . PHE A 1 89 ? -14.316 4.815 -1.637 1.00 98.00 89 PHE A CA 1
ATOM 735 C C . PHE A 1 89 ? -14.913 3.722 -2.519 1.00 98.00 89 PHE A C 1
ATOM 737 O O . PHE A 1 89 ? -15.049 2.574 -2.087 1.00 98.00 89 PHE A O 1
ATOM 744 N N . ASP A 1 90 ? -15.263 4.083 -3.750 1.00 95.38 90 ASP A N 1
ATOM 745 C CA . ASP A 1 90 ? -15.610 3.114 -4.787 1.00 95.38 90 ASP A CA 1
ATOM 746 C C . ASP A 1 90 ? -14.315 2.493 -5.313 1.00 95.38 90 ASP A C 1
ATOM 748 O O . ASP A 1 90 ? -13.356 3.213 -5.589 1.00 95.38 90 ASP A O 1
ATOM 752 N N . THR A 1 91 ? -14.267 1.175 -5.490 1.00 92.56 91 THR A N 1
ATOM 753 C CA . THR A 1 91 ? -13.088 0.514 -6.080 1.00 92.56 91 THR A CA 1
ATOM 754 C C . THR A 1 91 ? -12.779 0.970 -7.514 1.00 92.56 91 THR A C 1
ATOM 756 O O . THR A 1 91 ? -11.649 0.805 -7.974 1.00 92.56 91 THR A O 1
ATOM 759 N N . LYS A 1 92 ? -13.747 1.578 -8.214 1.00 91.81 92 LYS A N 1
ATOM 760 C CA . LYS A 1 92 ? -13.613 2.132 -9.571 1.00 91.81 92 LYS A CA 1
ATOM 761 C C . LYS A 1 92 ? -13.210 3.609 -9.599 1.00 91.81 92 LYS A C 1
ATOM 763 O O . LYS A 1 92 ? -12.703 4.060 -10.622 1.00 91.81 92 LYS A O 1
ATOM 768 N N . ASP A 1 93 ? -13.423 4.358 -8.516 1.00 93.12 93 ASP A N 1
ATOM 769 C CA . ASP A 1 93 ? -12.999 5.760 -8.387 1.00 93.12 93 ASP A CA 1
ATOM 770 C C . ASP A 1 93 ? -12.423 6.028 -6.992 1.00 93.12 93 ASP A C 1
ATOM 772 O O . ASP A 1 93 ? -13.134 6.300 -6.024 1.00 93.12 93 ASP A O 1
ATOM 776 N N . LEU A 1 94 ? -11.093 5.981 -6.913 1.00 94.94 94 LEU A N 1
ATOM 777 C CA . LEU A 1 94 ? -10.333 6.183 -5.679 1.00 94.94 94 LEU A CA 1
ATOM 778 C C . LEU A 1 94 ? -10.011 7.661 -5.411 1.00 94.94 94 LEU A C 1
ATOM 780 O O . LEU A 1 94 ? -9.370 7.979 -4.410 1.00 94.94 94 LEU A O 1
ATOM 784 N N . ASN A 1 95 ? -10.381 8.578 -6.312 1.00 92.81 95 ASN A N 1
ATOM 785 C CA . ASN A 1 95 ? -9.935 9.970 -6.220 1.00 92.81 95 ASN A CA 1
ATOM 786 C C . ASN A 1 95 ? -10.707 10.774 -5.178 1.00 92.81 95 ASN A C 1
ATOM 788 O O . ASN A 1 95 ? -10.178 11.757 -4.653 1.00 92.81 95 ASN A O 1
ATOM 792 N N . LYS A 1 96 ? -11.941 10.362 -4.882 1.00 93.31 96 LYS A N 1
ATOM 793 C CA . LYS A 1 96 ? -12.825 11.010 -3.916 1.00 93.31 96 LYS A CA 1
ATOM 794 C C . LYS A 1 96 ? -13.620 9.969 -3.127 1.00 93.31 96 LYS A C 1
ATOM 796 O O . LYS A 1 96 ? -13.995 8.940 -3.685 1.00 93.31 96 LYS A O 1
ATOM 801 N N . PRO A 1 97 ? -13.913 10.232 -1.847 1.00 95.50 97 PRO A N 1
ATOM 802 C CA . PRO A 1 97 ? -14.754 9.339 -1.072 1.00 95.50 97 PRO A CA 1
ATOM 803 C C . PRO A 1 97 ? -16.210 9.407 -1.553 1.00 95.50 97 PRO A C 1
ATOM 805 O O . PRO A 1 97 ? -16.742 10.482 -1.829 1.00 95.50 97 PRO A O 1
ATOM 808 N N . LEU A 1 98 ? -16.872 8.252 -1.578 1.00 95.69 98 LEU A N 1
ATOM 809 C CA . LEU A 1 98 ? -18.325 8.118 -1.672 1.00 95.69 98 LEU A CA 1
ATOM 810 C C . LEU A 1 98 ? -19.015 8.670 -0.423 1.00 95.69 98 LEU A C 1
ATOM 812 O O . LEU A 1 98 ? -20.075 9.287 -0.507 1.00 95.69 98 LEU A O 1
ATOM 816 N N . GLN A 1 99 ? -18.423 8.419 0.747 1.00 96.25 99 GLN A N 1
ATOM 817 C CA . GLN A 1 99 ? -18.993 8.808 2.028 1.00 96.25 99 GLN A CA 1
ATOM 818 C C . GLN A 1 99 ? -17.903 9.094 3.056 1.00 96.25 99 GLN A C 1
ATOM 820 O O . GLN A 1 99 ? -16.877 8.413 3.110 1.00 96.25 99 GLN A O 1
ATOM 825 N N . ILE A 1 100 ? -18.159 10.090 3.902 1.00 96.00 100 ILE A N 1
ATOM 826 C CA . ILE A 1 100 ? -17.280 10.493 4.995 1.00 96.00 100 ILE A CA 1
ATOM 827 C C . ILE A 1 100 ? -18.091 10.530 6.289 1.00 96.00 100 ILE A C 1
ATOM 829 O O . ILE A 1 100 ? -19.136 11.174 6.354 1.00 96.00 100 ILE A O 1
ATOM 833 N N . PHE A 1 101 ? -17.575 9.895 7.339 1.00 95.00 101 PHE A N 1
ATOM 834 C CA . PHE A 1 101 ? -18.087 10.024 8.699 1.00 95.00 101 PHE A CA 1
ATOM 835 C C . PHE A 1 101 ? -16.966 10.505 9.618 1.00 95.00 101 PHE A C 1
ATOM 837 O O . PHE A 1 101 ? -16.004 9.777 9.846 1.00 95.00 101 PHE A O 1
ATOM 844 N N . LYS A 1 102 ? -17.105 11.716 10.166 1.00 91.12 102 LYS A N 1
ATOM 845 C CA . LYS A 1 102 ? -16.131 12.338 11.089 1.00 91.12 102 LYS A CA 1
ATOM 846 C C . LYS A 1 102 ? -16.592 12.327 12.559 1.00 91.12 102 LYS A C 1
ATOM 848 O O . LYS A 1 102 ? -16.110 13.128 13.358 1.00 91.12 102 LYS A O 1
ATOM 853 N N . ASN A 1 103 ? -17.578 11.492 12.891 1.00 90.50 103 ASN A N 1
ATOM 854 C CA . ASN A 1 103 ? -18.081 11.332 14.256 1.00 90.50 103 ASN A CA 1
ATOM 855 C C . ASN A 1 103 ? -17.378 10.154 14.926 1.00 90.50 103 ASN A C 1
ATOM 857 O O . ASN A 1 103 ? -17.236 9.097 14.309 1.00 90.50 103 ASN A O 1
ATOM 861 N N . VAL A 1 104 ? -17.019 10.330 16.197 1.00 93.69 104 VAL A N 1
ATOM 862 C CA . VAL A 1 104 ? -16.436 9.264 17.011 1.00 93.69 104 VAL A CA 1
ATOM 863 C C . VAL A 1 104 ? -17.511 8.230 17.339 1.00 93.69 104 VAL A C 1
ATOM 865 O O . VAL A 1 104 ? -18.572 8.568 17.863 1.00 93.69 104 VAL A O 1
ATOM 868 N N . THR A 1 105 ? -17.241 6.963 17.048 1.00 95.88 105 THR A N 1
ATOM 869 C CA . THR A 1 105 ? -18.139 5.837 17.356 1.00 95.88 105 THR A CA 1
ATOM 870 C C . THR A 1 105 ? -17.323 4.620 17.767 1.00 95.88 105 THR A C 1
ATOM 872 O O . THR A 1 105 ? -16.133 4.568 17.473 1.00 95.88 105 THR A O 1
ATOM 875 N N . ASP A 1 106 ? -17.952 3.585 18.311 1.00 97.94 106 ASP A N 1
ATOM 876 C CA . ASP A 1 106 ? -17.271 2.308 18.549 1.00 97.94 106 ASP A CA 1
ATOM 877 C C . ASP A 1 106 ? -16.722 1.673 17.262 1.00 97.94 106 ASP A C 1
ATOM 879 O O . ASP A 1 106 ? -17.292 1.818 16.171 1.00 97.94 106 ASP A O 1
ATOM 883 N N . LEU A 1 107 ? -15.591 0.975 17.393 1.00 98.12 107 LEU A N 1
ATOM 884 C CA . LEU A 1 107 ? -15.147 0.005 16.397 1.00 98.12 107 LEU A CA 1
ATOM 885 C C . LEU A 1 107 ? -16.071 -1.215 16.435 1.00 98.12 107 LEU A C 1
ATOM 887 O O . LEU A 1 107 ? -16.414 -1.720 17.505 1.00 98.12 107 LEU A O 1
ATOM 891 N N . THR A 1 108 ? -16.432 -1.715 15.257 1.00 97.50 108 THR A N 1
ATOM 892 C CA . THR A 1 108 ? -17.022 -3.059 15.131 1.00 97.50 108 THR A CA 1
ATOM 893 C C . THR A 1 108 ? -16.002 -4.132 15.528 1.00 97.50 108 THR A C 1
ATOM 895 O O . THR A 1 108 ? -14.801 -3.865 15.507 1.00 97.50 108 THR A O 1
ATOM 898 N N . ASP A 1 109 ? -16.445 -5.357 15.816 1.00 96.75 109 ASP A N 1
ATOM 899 C CA . ASP A 1 109 ? -15.534 -6.458 16.179 1.00 96.75 109 ASP A CA 1
ATOM 900 C C . ASP A 1 109 ? -14.474 -6.701 15.098 1.00 96.75 109 ASP A C 1
ATOM 902 O O . ASP A 1 109 ? -13.279 -6.660 15.376 1.00 96.75 109 ASP A O 1
ATOM 906 N N . LYS A 1 110 ? -14.897 -6.771 13.827 1.00 95.56 110 LYS A N 1
ATOM 907 C CA . LYS A 1 110 ? -13.980 -6.863 12.680 1.00 95.56 110 LYS A CA 1
ATOM 908 C C . LYS A 1 110 ? -12.962 -5.718 12.656 1.00 95.56 110 LYS A C 1
ATOM 910 O O . LYS A 1 110 ? -11.792 -5.933 12.371 1.00 95.56 110 LYS A O 1
ATOM 915 N N . GLU A 1 111 ? -13.398 -4.484 12.900 1.00 98.00 111 GLU A N 1
ATOM 916 C CA . GLU A 1 111 ? -12.508 -3.316 12.906 1.00 98.00 111 GLU A CA 1
ATOM 917 C C . GLU A 1 111 ? -11.505 -3.359 14.066 1.00 98.00 111 GLU A C 1
ATOM 919 O O . GLU A 1 111 ? -10.348 -2.983 13.888 1.00 98.00 111 GLU A O 1
ATOM 924 N N . ARG A 1 112 ? -11.933 -3.844 15.232 1.00 97.56 112 ARG A N 1
ATOM 925 C CA . ARG A 1 112 ? -11.082 -4.022 16.409 1.00 97.56 112 ARG A CA 1
ATOM 926 C C . ARG A 1 112 ? -10.025 -5.097 16.178 1.00 97.56 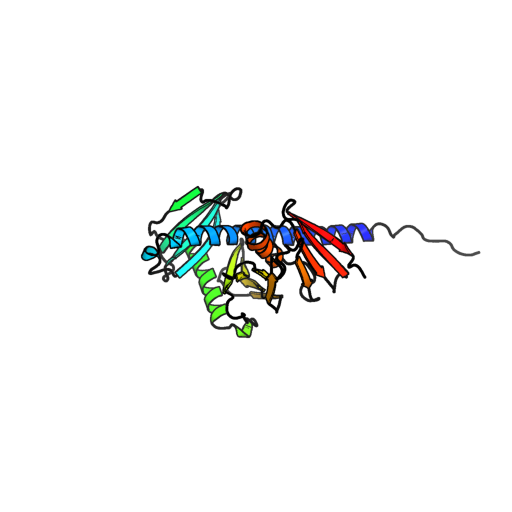112 ARG A C 1
ATOM 928 O O . ARG A 1 112 ? -8.867 -4.875 16.526 1.00 97.56 112 ARG A O 1
ATOM 935 N N . ASP A 1 113 ? -10.393 -6.203 15.537 1.00 96.44 113 ASP A N 1
ATOM 936 C CA . ASP A 1 113 ? -9.462 -7.274 15.170 1.00 96.44 113 ASP A CA 1
ATOM 937 C C . ASP A 1 113 ? -8.397 -6.766 14.191 1.00 96.44 113 ASP A C 1
ATOM 939 O O . ASP A 1 113 ? -7.198 -6.927 14.425 1.00 96.44 113 ASP A O 1
ATOM 943 N N . LEU A 1 114 ? -8.819 -6.063 13.133 1.00 97.94 114 LEU A N 1
ATOM 944 C CA . LEU A 1 114 ? -7.912 -5.455 12.153 1.00 97.94 114 LEU A CA 1
ATOM 945 C C . LEU A 1 114 ? -6.953 -4.445 12.802 1.00 97.94 114 LEU A C 1
ATOM 947 O O . LEU A 1 114 ? -5.752 -4.473 12.523 1.00 97.94 114 LEU A O 1
ATOM 951 N N . ALA A 1 115 ? -7.465 -3.569 13.672 1.00 98.00 115 ALA A N 1
ATOM 952 C CA . ALA A 1 115 ? -6.651 -2.591 14.390 1.00 98.00 115 ALA A CA 1
ATOM 953 C C . ALA A 1 115 ? -5.634 -3.274 15.315 1.00 98.00 115 ALA A C 1
ATOM 955 O O . ALA A 1 115 ? -4.459 -2.908 15.322 1.00 98.00 115 ALA A O 1
ATOM 956 N N . SER A 1 116 ? -6.067 -4.302 16.047 1.00 97.81 116 SER A N 1
ATOM 957 C CA . SER A 1 116 ? -5.227 -5.046 16.992 1.00 97.81 116 SER A CA 1
ATOM 958 C C . SER A 1 116 ? -4.103 -5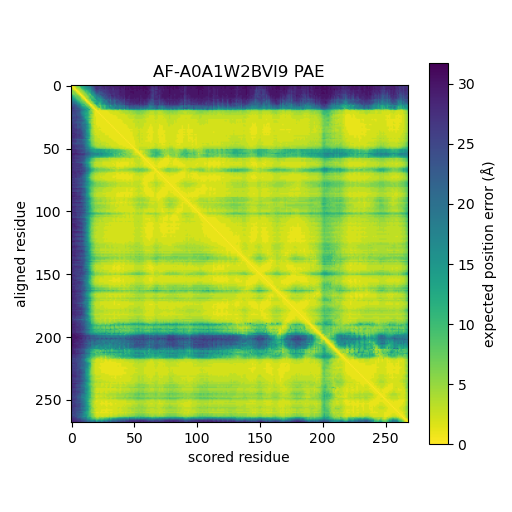.799 16.285 1.00 97.81 116 SER A C 1
ATOM 960 O O . SER A 1 116 ? -2.948 -5.716 16.705 1.00 97.81 116 SER A O 1
ATOM 962 N N . VAL A 1 117 ? -4.410 -6.479 15.175 1.00 98.25 117 VAL A N 1
ATOM 963 C CA . VAL A 1 117 ? -3.405 -7.174 14.360 1.00 98.25 117 VAL A CA 1
ATOM 964 C C . VAL A 1 117 ? -2.394 -6.187 13.782 1.00 98.25 117 VAL A C 1
ATOM 966 O O . VAL A 1 117 ? -1.188 -6.398 13.932 1.00 98.25 117 VAL A O 1
ATOM 969 N N . LYS A 1 118 ? -2.858 -5.079 13.183 1.00 98.12 118 LYS A N 1
ATOM 970 C CA . LYS A 1 118 ? -1.958 -4.047 12.653 1.00 98.12 118 LYS A CA 1
ATOM 971 C C . LYS A 1 118 ? -1.059 -3.484 13.750 1.00 98.12 118 LYS A C 1
ATOM 973 O O . LYS A 1 118 ? 0.151 -3.402 13.554 1.00 98.12 118 LYS A O 1
ATOM 978 N N . GLN A 1 119 ? -1.625 -3.149 14.908 1.00 97.81 119 GLN A N 1
ATOM 979 C CA . GLN A 1 119 ? -0.871 -2.587 16.024 1.00 97.81 119 GLN A CA 1
ATOM 980 C C . GLN A 1 119 ? 0.184 -3.561 16.552 1.00 97.81 119 GLN A C 1
ATOM 982 O O . GLN A 1 119 ? 1.318 -3.154 16.794 1.00 97.81 119 GLN A O 1
ATOM 987 N N . LYS A 1 120 ? -0.147 -4.849 16.692 1.00 98.12 120 LYS A N 1
ATOM 988 C CA . LYS A 1 120 ? 0.808 -5.866 17.150 1.00 98.12 120 LYS A CA 1
ATOM 989 C C . LYS A 1 120 ? 1.989 -6.008 16.191 1.00 98.12 120 LYS A C 1
ATOM 991 O O . LYS A 1 120 ? 3.131 -6.033 16.642 1.00 98.12 120 LYS A O 1
ATOM 996 N N . VAL A 1 121 ? 1.729 -6.033 14.882 1.00 98.56 121 VAL A N 1
ATOM 997 C CA . VAL A 1 121 ? 2.790 -6.085 13.865 1.00 98.56 121 VAL A CA 1
ATOM 998 C C . VAL A 1 121 ? 3.647 -4.820 13.894 1.00 98.56 121 VAL A C 1
ATOM 1000 O O . VAL A 1 121 ? 4.869 -4.922 13.880 1.00 98.56 121 VAL A O 1
ATOM 1003 N N . LEU A 1 122 ? 3.045 -3.632 14.005 1.00 97.81 122 LEU A N 1
ATOM 1004 C CA . LEU A 1 122 ? 3.796 -2.376 14.124 1.00 97.81 122 LEU A CA 1
ATOM 1005 C C . LEU A 1 122 ? 4.706 -2.354 15.358 1.00 97.81 122 LEU A C 1
ATOM 1007 O O . LEU A 1 122 ? 5.867 -1.960 15.256 1.00 97.81 122 LEU A O 1
ATOM 1011 N N . VAL A 1 123 ? 4.200 -2.803 16.510 1.00 97.62 123 VAL A N 1
ATOM 1012 C CA . VAL A 1 123 ? 4.984 -2.905 17.749 1.00 97.62 123 VAL A CA 1
ATOM 1013 C C . VAL A 1 123 ? 6.144 -3.886 17.576 1.00 97.62 123 VAL A C 1
ATOM 1015 O O . VAL A 1 123 ? 7.273 -3.533 17.904 1.00 97.62 123 VAL A O 1
ATOM 1018 N N . GLU A 1 124 ? 5.899 -5.070 17.010 1.00 98.25 124 GLU A N 1
ATOM 1019 C CA . GLU A 1 124 ? 6.930 -6.085 16.754 1.00 98.25 124 GLU A CA 1
ATOM 1020 C C . GLU A 1 124 ? 8.041 -5.560 15.830 1.00 98.25 124 GLU A C 1
ATOM 1022 O O . GLU A 1 124 ? 9.221 -5.735 16.138 1.00 98.25 124 GLU A O 1
ATOM 1027 N N . LEU A 1 125 ? 7.681 -4.889 14.729 1.00 97.75 125 LEU A N 1
ATOM 1028 C CA . LEU A 1 125 ? 8.638 -4.310 13.780 1.00 97.75 125 LEU A CA 1
ATOM 1029 C C . LEU A 1 125 ? 9.456 -3.172 14.409 1.00 97.75 125 LEU A C 1
ATOM 1031 O O . LEU A 1 125 ? 10.655 -3.071 14.161 1.00 97.75 125 LEU A O 1
ATOM 1035 N N . ASN A 1 126 ? 8.824 -2.333 15.235 1.00 95.88 126 ASN A N 1
ATOM 1036 C CA . ASN A 1 126 ? 9.484 -1.202 15.888 1.00 95.88 126 ASN A CA 1
ATOM 1037 C C . ASN A 1 126 ? 10.396 -1.630 17.048 1.00 95.88 126 ASN A C 1
ATOM 1039 O O . ASN A 1 126 ? 11.434 -1.017 17.276 1.00 95.88 126 ASN A O 1
ATOM 1043 N N . GLN A 1 127 ? 10.016 -2.669 17.794 1.00 97.69 127 GLN A N 1
ATOM 1044 C CA . GLN A 1 127 ? 10.804 -3.172 18.923 1.00 97.69 127 GLN A C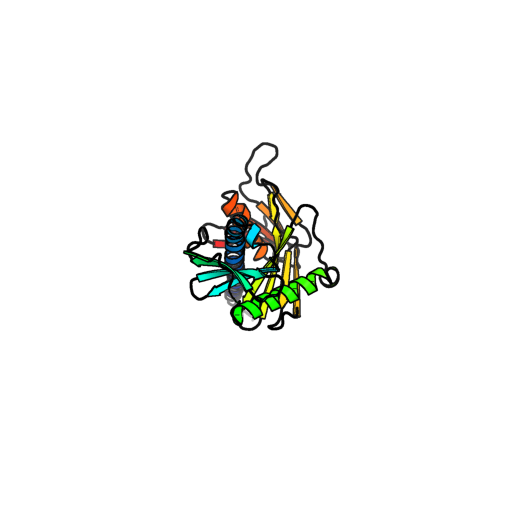A 1
ATOM 1045 C C . GLN A 1 127 ? 11.934 -4.108 18.487 1.00 97.69 127 GLN A C 1
ATOM 1047 O O . GLN A 1 127 ? 12.938 -4.203 19.189 1.00 97.69 127 GLN A O 1
ATOM 1052 N N . ASN A 1 128 ? 11.796 -4.778 17.338 1.00 97.06 128 ASN A N 1
ATOM 1053 C CA . ASN A 1 128 ? 12.765 -5.759 16.849 1.00 97.06 128 ASN A CA 1
ATOM 1054 C C . ASN A 1 128 ? 13.246 -5.457 15.413 1.00 97.06 128 ASN A C 1
ATOM 1056 O O . ASN A 1 128 ? 13.199 -6.349 14.563 1.00 97.06 128 ASN A O 1
ATOM 1060 N N . PRO A 1 129 ? 13.733 -4.241 15.098 1.00 95.69 129 PRO A N 1
ATOM 1061 C CA . PRO A 1 129 ? 14.135 -3.894 13.733 1.00 95.69 129 PRO A CA 1
ATOM 1062 C C . PRO A 1 129 ? 15.285 -4.773 13.218 1.00 95.69 129 PRO A C 1
ATOM 1064 O O . PRO A 1 129 ? 15.257 -5.209 12.067 1.00 95.69 129 PRO A O 1
ATOM 1067 N N . ASP A 1 130 ? 16.245 -5.120 14.084 1.00 96.50 130 ASP A N 1
ATOM 1068 C CA . ASP A 1 130 ? 17.403 -5.951 13.728 1.00 96.50 130 ASP A CA 1
ATOM 1069 C C . ASP A 1 130 ? 17.008 -7.382 13.333 1.00 96.50 130 ASP A C 1
ATOM 1071 O O . ASP A 1 130 ? 17.624 -7.972 12.447 1.00 96.50 130 ASP A O 1
ATOM 1075 N N . LYS A 1 131 ? 15.934 -7.927 13.929 1.00 96.56 131 LYS A N 1
ATOM 1076 C CA . LYS A 1 131 ? 15.397 -9.263 13.606 1.00 96.56 131 LYS A CA 1
ATOM 1077 C C . LYS A 1 131 ? 14.964 -9.372 12.142 1.00 96.56 131 LYS A C 1
ATOM 1079 O O . LYS A 1 131 ? 15.015 -10.458 11.568 1.00 96.56 131 LYS A O 1
ATOM 1084 N N . TYR A 1 132 ? 14.537 -8.255 11.559 1.00 95.38 132 TYR A N 1
ATOM 1085 C CA . TYR A 1 132 ? 14.026 -8.166 10.191 1.00 95.38 132 TYR A CA 1
ATOM 1086 C C . TYR A 1 132 ? 14.946 -7.352 9.274 1.00 95.38 132 TYR A C 1
ATOM 1088 O O . TYR A 1 132 ? 14.558 -6.996 8.161 1.00 95.38 132 TYR A O 1
ATOM 1096 N N . GLU A 1 133 ? 16.158 -7.043 9.745 1.00 94.44 133 GLU A N 1
ATOM 1097 C CA . GLU A 1 133 ? 17.143 -6.223 9.039 1.00 94.44 133 GLU A CA 1
ATOM 1098 C C . GLU A 1 133 ? 16.576 -4.880 8.541 1.00 94.44 133 GLU A C 1
ATOM 1100 O O . GLU A 1 133 ? 16.906 -4.435 7.434 1.00 94.44 133 GLU A O 1
ATOM 1105 N N . LEU A 1 134 ? 15.701 -4.248 9.333 1.00 94.31 134 LEU A N 1
ATOM 1106 C CA . LEU A 1 134 ? 15.093 -2.968 8.978 1.00 94.31 134 LEU A CA 1
ATOM 1107 C C . LEU A 1 134 ? 16.124 -1.850 9.089 1.00 94.31 134 LEU A C 1
ATOM 1109 O O . LEU A 1 134 ? 16.695 -1.601 10.149 1.00 94.31 134 LEU A O 1
ATOM 1113 N N . SER A 1 135 ? 16.324 -1.129 7.993 1.00 90.94 135 SER A N 1
ATOM 1114 C CA . SER A 1 135 ? 17.160 0.066 7.965 1.00 90.94 135 SER A CA 1
ATOM 1115 C C . SER A 1 135 ? 16.575 1.062 6.978 1.00 90.94 135 SER A C 1
ATOM 1117 O O . SER A 1 135 ? 16.389 0.738 5.808 1.00 90.94 135 SER A O 1
ATOM 1119 N N . PHE A 1 136 ? 16.268 2.275 7.438 1.00 91.12 136 PHE A N 1
ATOM 1120 C CA . PHE A 1 136 ? 15.627 3.306 6.624 1.00 91.12 136 PHE A CA 1
ATOM 1121 C C . PHE A 1 136 ? 16.515 4.540 6.509 1.00 91.12 136 PHE A C 1
ATOM 1123 O O . PHE A 1 136 ? 17.140 4.968 7.477 1.00 91.12 136 PHE A O 1
ATOM 1130 N N . GLN A 1 137 ? 16.583 5.101 5.302 1.00 88.62 137 GLN A N 1
ATOM 1131 C CA . GLN A 1 137 ? 17.364 6.302 5.036 1.00 88.62 137 GLN A CA 1
ATOM 1132 C C . GLN A 1 137 ? 16.662 7.544 5.602 1.00 88.62 137 GLN A C 1
ATOM 1134 O O . GLN A 1 137 ? 15.453 7.702 5.454 1.00 88.62 137 GLN A O 1
ATOM 1139 N N . GLU A 1 138 ? 17.437 8.463 6.180 1.00 87.69 138 GLU A N 1
ATOM 1140 C CA . GLU A 1 138 ? 16.928 9.742 6.679 1.00 87.69 138 GLU A CA 1
ATOM 1141 C C . GLU A 1 138 ? 16.250 10.580 5.574 1.00 87.69 138 GLU A C 1
ATOM 1143 O O . GLU A 1 138 ? 16.688 10.634 4.416 1.00 87.69 138 GLU A O 1
ATOM 1148 N N . GLY A 1 139 ? 15.156 11.254 5.937 1.00 85.44 139 GLY A N 1
ATOM 1149 C CA . GLY A 1 139 ? 14.346 12.050 5.010 1.00 85.44 139 GLY A CA 1
ATOM 1150 C C . GLY A 1 139 ? 13.445 11.218 4.091 1.00 85.44 139 GLY A C 1
ATOM 1151 O O . GLY A 1 139 ? 12.968 11.737 3.079 1.00 85.44 139 GLY A O 1
ATOM 1152 N N . TYR A 1 140 ? 13.238 9.944 4.427 1.00 90.50 140 TYR A N 1
ATOM 1153 C CA . TYR A 1 140 ? 12.263 9.046 3.823 1.00 90.50 140 TYR A CA 1
ATOM 1154 C C . TYR A 1 140 ? 11.417 8.395 4.913 1.00 90.50 140 TYR A C 1
ATOM 1156 O O . TYR A 1 140 ? 11.904 8.127 6.009 1.00 90.50 140 TYR A O 1
ATOM 1164 N N . ASN A 1 141 ? 10.148 8.145 4.604 1.00 91.38 141 ASN A N 1
ATOM 1165 C CA . ASN A 1 141 ? 9.162 7.710 5.584 1.00 91.38 141 ASN A CA 1
ATOM 1166 C C . ASN A 1 141 ? 8.703 6.289 5.241 1.00 91.38 141 ASN A C 1
ATOM 1168 O O . ASN A 1 141 ? 7.996 6.128 4.245 1.00 91.38 141 ASN A O 1
ATOM 1172 N N . PRO A 1 142 ? 9.091 5.255 6.006 1.00 94.19 142 PRO A N 1
ATOM 1173 C CA . PRO A 1 142 ? 8.542 3.922 5.801 1.00 94.19 142 PRO A CA 1
ATOM 1174 C C . PRO A 1 142 ? 7.045 3.927 6.126 1.00 94.19 142 PRO A C 1
ATOM 1176 O O . PRO A 1 142 ? 6.638 4.393 7.189 1.00 94.19 142 PRO A O 1
ATOM 1179 N N . ASN A 1 143 ? 6.226 3.399 5.221 1.00 95.12 143 ASN A N 1
ATOM 1180 C CA . ASN A 1 143 ? 4.803 3.183 5.444 1.00 95.12 143 ASN A CA 1
ATOM 1181 C C . ASN A 1 143 ? 4.492 1.688 5.477 1.00 95.12 143 ASN A C 1
ATOM 1183 O O . ASN A 1 143 ? 4.940 0.938 4.610 1.00 95.12 143 ASN A O 1
ATOM 1187 N N . VAL A 1 144 ? 3.706 1.269 6.471 1.00 97.19 144 VAL A N 1
ATOM 1188 C CA . VAL A 1 144 ? 3.304 -0.128 6.656 1.00 97.19 144 VAL A CA 1
ATOM 1189 C C . VAL A 1 144 ? 1.889 -0.334 6.119 1.00 97.19 144 VAL A C 1
ATOM 1191 O O . VAL A 1 144 ? 0.888 -0.004 6.771 1.00 97.19 144 VAL A O 1
ATOM 1194 N N . VAL A 1 145 ? 1.817 -0.921 4.930 1.00 97.81 145 VAL A N 1
ATOM 1195 C CA . VAL A 1 145 ? 0.578 -1.275 4.234 1.00 97.81 145 VAL A CA 1
ATOM 1196 C C . VAL A 1 145 ? 0.103 -2.628 4.740 1.00 97.81 145 VAL A C 1
ATOM 1198 O O . VAL A 1 145 ? 0.849 -3.598 4.665 1.00 97.81 145 VAL A O 1
ATOM 1201 N N . MET A 1 146 ? -1.131 -2.719 5.236 1.00 98.25 146 MET A N 1
ATOM 1202 C CA . MET A 1 146 ? -1.742 -3.989 5.646 1.00 98.25 146 MET A CA 1
ATOM 1203 C C . MET A 1 146 ? -2.795 -4.410 4.624 1.00 98.25 146 MET A C 1
ATOM 1205 O O . MET A 1 146 ? -3.740 -3.661 4.383 1.00 98.25 146 MET A O 1
ATOM 1209 N N . LEU A 1 147 ? -2.664 -5.623 4.092 1.00 97.88 147 LEU A N 1
ATOM 1210 C CA . LEU A 1 147 ? -3.630 -6.264 3.205 1.00 97.88 147 LEU A CA 1
ATOM 1211 C C . LEU A 1 147 ? -4.252 -7.477 3.928 1.00 97.88 147 LEU A C 1
ATOM 1213 O O . LEU A 1 147 ? -3.574 -8.495 4.113 1.00 97.88 147 LEU A O 1
ATOM 1217 N N . PRO A 1 148 ? -5.516 -7.379 4.380 1.00 96.00 148 PRO A N 1
ATOM 1218 C CA . PRO A 1 148 ? -6.213 -8.483 5.030 1.00 96.00 148 PRO A CA 1
ATOM 1219 C C . PRO A 1 148 ? -6.661 -9.549 4.018 1.00 96.00 148 PRO A C 1
ATOM 1221 O O . PRO A 1 148 ? -7.291 -9.227 3.011 1.00 96.00 148 PRO A O 1
ATOM 1224 N N . PHE A 1 149 ? -6.393 -10.819 4.328 1.00 93.50 149 PHE A N 1
ATOM 1225 C CA . PHE A 1 149 ? -6.918 -11.996 3.629 1.00 93.50 149 PHE A CA 1
ATOM 1226 C C . PHE A 1 149 ? -7.724 -12.869 4.602 1.00 93.50 149 PHE A C 1
ATOM 1228 O O . PHE A 1 149 ? -7.727 -12.631 5.806 1.00 93.50 149 PHE A O 1
ATOM 1235 N N . GLU A 1 150 ? -8.422 -13.884 4.087 1.00 89.69 150 GLU A N 1
ATOM 1236 C CA . GLU A 1 150 ? -9.336 -14.717 4.885 1.00 89.69 150 GLU A CA 1
ATOM 1237 C C . GLU A 1 150 ? -8.657 -15.403 6.083 1.00 89.69 150 GLU A C 1
ATOM 1239 O O . GLU A 1 150 ? -9.231 -15.471 7.164 1.00 89.69 150 GLU A O 1
ATOM 1244 N N . ASN A 1 151 ? -7.426 -15.889 5.910 1.00 93.56 151 ASN A N 1
ATOM 1245 C CA . ASN A 1 151 ? -6.724 -16.698 6.910 1.00 93.56 151 ASN A CA 1
ATOM 1246 C C . ASN A 1 151 ? -5.366 -16.129 7.348 1.00 93.56 151 ASN A C 1
ATOM 1248 O O . ASN A 1 151 ? -4.632 -16.797 8.078 1.00 93.56 151 ASN A O 1
ATOM 1252 N N . LYS A 1 152 ? -5.004 -14.933 6.880 1.00 97.12 152 LYS A N 1
ATOM 1253 C CA . LYS A 1 152 ? -3.709 -14.301 7.150 1.00 97.12 152 LYS A CA 1
ATOM 1254 C C . LYS A 1 152 ? -3.717 -12.824 6.789 1.00 97.12 152 LYS A C 1
ATOM 1256 O O . LYS A 1 152 ? -4.622 -12.328 6.121 1.00 97.12 152 LYS A O 1
ATOM 1261 N N . PHE A 1 153 ? -2.644 -12.149 7.162 1.00 98.12 153 PHE A N 1
ATOM 1262 C CA . PHE A 1 153 ? -2.384 -10.767 6.807 1.00 98.12 153 PHE A CA 1
ATOM 1263 C C . PHE A 1 153 ? -1.069 -10.666 6.058 1.00 98.12 153 PHE A C 1
ATOM 1265 O O . PHE A 1 153 ? -0.056 -11.220 6.485 1.00 98.12 153 PHE A O 1
ATOM 1272 N N . HIS A 1 154 ? -1.076 -9.935 4.951 1.00 98.12 154 HIS A N 1
ATOM 1273 C CA . HIS A 1 154 ? 0.159 -9.496 4.323 1.00 98.12 154 HIS A CA 1
ATOM 1274 C C . HIS A 1 154 ? 0.434 -8.058 4.741 1.00 98.12 154 HIS A C 1
ATOM 1276 O O . HIS A 1 154 ? -0.462 -7.214 4.714 1.00 98.12 154 HIS A O 1
ATOM 1282 N N . PHE A 1 155 ? 1.678 -7.775 5.093 1.00 98.50 155 PHE A N 1
ATOM 1283 C CA . PHE A 1 155 ? 2.157 -6.430 5.344 1.00 98.50 155 PHE A CA 1
ATOM 1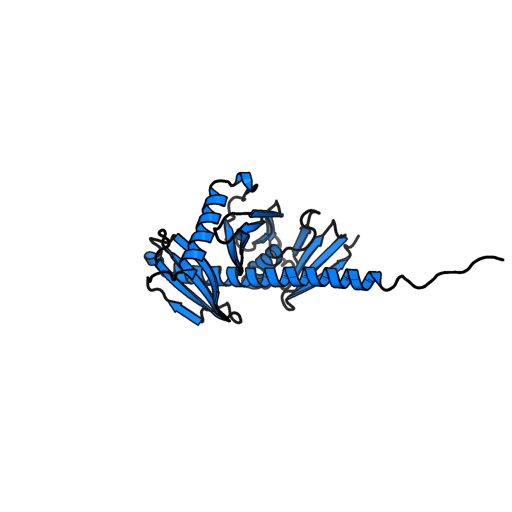284 C C . PHE A 1 155 ? 3.285 -6.104 4.384 1.00 98.50 155 PHE A C 1
ATOM 1286 O O . PHE A 1 155 ? 4.166 -6.929 4.151 1.00 98.50 155 PHE A O 1
ATOM 1293 N N . TYR A 1 156 ? 3.277 -4.885 3.865 1.00 98.25 156 TYR A N 1
ATOM 1294 C CA . TYR A 1 156 ? 4.364 -4.353 3.060 1.00 98.25 156 TYR A CA 1
ATOM 1295 C C . TYR A 1 156 ? 4.919 -3.127 3.747 1.00 98.25 156 TYR A C 1
ATOM 1297 O O . TYR A 1 156 ? 4.156 -2.309 4.256 1.00 98.25 156 TYR A O 1
ATOM 1305 N N . ILE A 1 157 ? 6.237 -2.989 3.735 1.00 97.62 157 ILE A N 1
ATOM 1306 C CA . ILE A 1 157 ? 6.866 -1.702 4.007 1.00 97.62 157 ILE A CA 1
ATOM 1307 C C . ILE A 1 157 ? 7.255 -1.128 2.659 1.00 97.62 157 ILE A C 1
ATOM 1309 O O . ILE A 1 157 ? 8.066 -1.734 1.962 1.00 97.62 157 ILE A O 1
ATOM 1313 N N . ILE A 1 158 ? 6.675 0.012 2.304 1.00 95.88 158 ILE A N 1
ATOM 1314 C CA . ILE A 1 158 ? 7.086 0.809 1.147 1.00 95.88 158 ILE A CA 1
ATOM 1315 C C . ILE A 1 158 ? 7.597 2.160 1.625 1.00 95.88 158 ILE A C 1
ATOM 1317 O O . ILE A 1 158 ? 7.223 2.634 2.699 1.00 95.88 158 ILE A O 1
ATOM 1321 N N . ILE A 1 159 ? 8.466 2.788 0.843 1.00 94.38 159 ILE A N 1
ATOM 1322 C CA . ILE A 1 159 ? 9.059 4.064 1.221 1.00 94.38 159 ILE A CA 1
ATOM 1323 C C . ILE A 1 159 ? 8.276 5.216 0.606 1.00 94.38 159 ILE A C 1
ATOM 1325 O O . ILE A 1 159 ? 8.057 5.265 -0.599 1.00 94.38 159 ILE A O 1
ATOM 1329 N N . GLY A 1 160 ? 7.885 6.173 1.442 1.00 92.38 160 GLY A N 1
ATOM 1330 C CA . GLY A 1 160 ? 7.340 7.454 1.021 1.00 92.38 160 GLY A CA 1
ATOM 1331 C C . GLY A 1 160 ? 8.361 8.589 1.108 1.00 92.38 160 GLY A C 1
ATOM 1332 O O . GLY A 1 160 ? 9.351 8.520 1.843 1.00 92.38 160 GLY A O 1
ATOM 1333 N N . THR A 1 161 ? 8.107 9.677 0.382 1.00 90.50 161 THR A N 1
ATOM 1334 C CA . THR A 1 161 ? 8.890 10.911 0.488 1.00 90.50 161 THR A CA 1
ATOM 1335 C C . THR A 1 161 ? 8.026 12.143 0.249 1.00 90.50 161 THR A C 1
ATOM 1337 O O . THR A 1 161 ? 7.094 12.115 -0.545 1.00 90.50 161 THR A O 1
ATOM 1340 N N . ASN A 1 162 ? 8.356 13.240 0.931 1.00 85.00 162 ASN A N 1
ATOM 1341 C CA . ASN A 1 162 ? 7.818 14.573 0.649 1.00 85.00 162 ASN A CA 1
ATOM 1342 C C . ASN A 1 162 ? 8.743 15.389 -0.272 1.00 85.00 162 ASN A C 1
ATOM 1344 O O . ASN A 1 162 ? 8.450 16.545 -0.577 1.00 85.00 162 ASN A O 1
ATOM 1348 N N . LYS A 1 163 ? 9.881 14.818 -0.687 1.00 86.69 163 LYS A N 1
ATOM 1349 C CA . LYS A 1 163 ? 10.813 15.482 -1.594 1.00 86.69 163 LYS A CA 1
ATOM 1350 C C . LYS A 1 163 ? 10.174 15.577 -2.977 1.00 86.69 163 LYS A C 1
ATOM 1352 O O . LYS A 1 163 ? 9.781 14.568 -3.559 1.00 86.69 163 LYS A O 1
ATOM 1357 N N . GLY A 1 164 ? 10.091 16.797 -3.503 1.00 84.44 164 GLY A N 1
ATOM 1358 C CA . GLY A 1 164 ? 9.583 17.036 -4.850 1.00 84.44 164 GLY A CA 1
ATOM 1359 C C . GLY A 1 164 ? 10.435 16.337 -5.909 1.00 84.44 164 GLY A C 1
ATOM 1360 O O . GLY A 1 164 ? 11.645 16.182 -5.743 1.00 84.44 164 GLY A O 1
ATOM 1361 N N . ASN A 1 165 ? 9.798 15.948 -7.012 1.00 86.00 165 ASN A N 1
ATOM 1362 C CA . ASN A 1 165 ? 10.443 15.371 -8.194 1.00 86.00 165 ASN A CA 1
ATOM 1363 C C . ASN A 1 165 ? 11.231 14.066 -7.954 1.00 86.00 165 ASN A C 1
ATOM 1365 O O . ASN A 1 165 ? 12.139 13.753 -8.729 1.00 86.00 165 ASN A O 1
ATOM 1369 N N . ILE A 1 166 ? 10.896 13.301 -6.910 1.00 89.38 166 ILE A N 1
ATOM 1370 C CA . ILE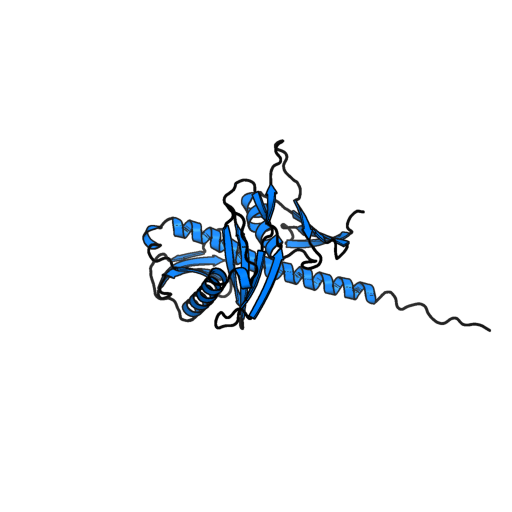 A 1 166 ? 11.527 12.013 -6.590 1.00 89.38 166 ILE A CA 1
ATOM 1371 C C . ILE A 1 166 ? 10.475 10.906 -6.539 1.00 89.38 166 ILE A C 1
ATOM 1373 O O . ILE A 1 166 ? 9.427 11.060 -5.915 1.00 89.38 166 ILE A O 1
ATOM 1377 N N . ILE A 1 167 ? 10.799 9.765 -7.149 1.00 91.75 167 ILE A N 1
ATOM 1378 C CA . ILE A 1 167 ? 10.103 8.492 -6.953 1.00 91.75 167 ILE A CA 1
ATOM 1379 C C . ILE A 1 167 ? 10.977 7.606 -6.038 1.00 91.75 167 ILE A C 1
ATOM 1381 O O . ILE A 1 167 ? 12.129 7.337 -6.396 1.00 91.75 167 ILE A O 1
ATOM 1385 N N . PRO A 1 168 ? 10.485 7.187 -4.854 1.00 93.44 168 PRO A N 1
ATOM 1386 C CA . PRO A 1 168 ? 11.269 6.450 -3.857 1.00 93.44 168 PRO A CA 1
ATOM 1387 C C . PRO A 1 168 ? 11.146 4.920 -4.014 1.00 93.44 168 PRO A C 1
ATOM 1389 O O . PRO A 1 168 ? 10.492 4.256 -3.213 1.00 93.44 168 PRO A O 1
ATOM 1392 N N . PHE A 1 169 ? 11.771 4.334 -5.038 1.00 91.69 169 PHE A N 1
ATOM 1393 C CA . PHE A 1 169 ? 11.759 2.875 -5.216 1.00 91.69 169 PHE A CA 1
ATOM 1394 C C . PHE A 1 169 ? 12.634 2.147 -4.187 1.00 91.69 169 PHE A C 1
ATOM 1396 O O . PHE A 1 169 ? 13.635 2.678 -3.711 1.00 91.69 169 PHE A O 1
ATOM 1403 N N . GLY A 1 170 ? 12.318 0.882 -3.914 1.00 90.50 170 GLY A N 1
ATOM 1404 C CA . GLY A 1 170 ? 13.146 -0.000 -3.096 1.00 90.50 170 GLY A CA 1
ATOM 1405 C C . GLY A 1 170 ? 13.131 0.299 -1.593 1.00 90.50 170 GLY A C 1
ATOM 1406 O O . GLY A 1 170 ? 12.264 1.003 -1.083 1.00 90.50 170 GLY A O 1
ATOM 1407 N N . ASN A 1 171 ? 14.099 -0.290 -0.882 1.00 91.50 171 ASN A N 1
ATOM 1408 C CA . ASN A 1 171 ? 14.122 -0.425 0.581 1.00 91.50 171 ASN A CA 1
ATOM 1409 C C . ASN A 1 171 ? 12.775 -0.873 1.176 1.00 91.50 171 ASN A C 1
ATOM 1411 O O . ASN A 1 171 ? 12.230 -0.273 2.102 1.00 91.50 171 ASN A O 1
ATOM 1415 N N . ASP A 1 172 ? 12.230 -1.925 0.585 1.00 93.44 172 ASP A N 1
ATOM 1416 C CA . ASP A 1 172 ? 10.878 -2.409 0.785 1.00 93.44 172 ASP A CA 1
ATOM 1417 C C . ASP A 1 172 ? 10.864 -3.879 1.220 1.00 93.44 172 ASP A C 1
ATOM 1419 O O . ASP A 1 172 ? 11.752 -4.696 0.934 1.00 93.44 172 ASP A O 1
ATOM 1423 N N . TYR A 1 173 ? 9.824 -4.211 1.973 1.00 95.75 173 TYR A N 1
ATOM 1424 C CA . TYR A 1 173 ? 9.740 -5.455 2.726 1.00 95.75 173 TYR A CA 1
ATOM 1425 C C . TYR A 1 173 ? 8.347 -6.048 2.593 1.00 95.75 173 TYR A C 1
ATOM 1427 O O . TYR A 1 173 ? 7.371 -5.336 2.366 1.00 95.75 173 TYR A O 1
ATOM 1435 N N . PHE A 1 174 ? 8.264 -7.357 2.778 1.00 96.75 174 PHE A N 1
ATOM 1436 C CA . PHE A 1 174 ? 7.025 -8.100 2.916 1.00 96.75 174 PHE A CA 1
ATOM 1437 C C . PHE A 1 174 ? 7.065 -8.934 4.185 1.00 96.75 174 PHE A C 1
ATOM 1439 O O . PHE A 1 174 ? 8.067 -9.594 4.465 1.00 96.75 174 PHE A O 1
ATOM 1446 N N . PHE A 1 175 ? 5.943 -8.962 4.889 1.00 98.31 175 PHE A N 1
ATOM 1447 C CA . PHE A 1 175 ? 5.703 -9.799 6.050 1.00 98.31 175 PHE A CA 1
ATOM 1448 C C . PHE A 1 175 ? 4.373 -10.517 5.882 1.00 98.31 175 PHE A C 1
ATOM 1450 O O . PHE A 1 175 ? 3.394 -9.950 5.403 1.00 98.31 175 PHE A O 1
ATOM 1457 N N . GLU A 1 176 ? 4.331 -11.762 6.322 1.00 98.38 176 GLU A N 1
ATOM 1458 C CA . GLU A 1 176 ? 3.107 -12.533 6.461 1.00 98.38 176 GLU A CA 1
ATOM 1459 C C . GLU A 1 176 ? 2.874 -12.774 7.948 1.00 98.38 176 GLU A C 1
ATOM 1461 O O . GLU A 1 176 ? 3.752 -13.302 8.637 1.00 98.38 176 GLU A O 1
ATOM 1466 N N . ALA A 1 177 ? 1.700 -12.389 8.436 1.00 98.50 177 ALA A N 1
ATOM 1467 C CA . ALA A 1 177 ? 1.277 -12.627 9.805 1.00 98.50 177 ALA A CA 1
ATOM 1468 C C . ALA A 1 177 ? 0.016 -13.493 9.848 1.00 98.50 177 ALA A C 1
ATOM 1470 O O . ALA A 1 177 ? -0.807 -13.474 8.929 1.00 98.50 177 ALA A O 1
ATOM 1471 N N . ASP A 1 178 ? -0.133 -14.254 10.928 1.00 97.94 178 ASP A N 1
ATOM 1472 C CA . ASP A 1 178 ? -1.361 -14.999 11.196 1.00 97.94 178 ASP A CA 1
ATOM 1473 C C . ASP A 1 178 ? -2.496 -14.088 11.698 1.00 97.94 178 ASP A C 1
ATOM 1475 O O . ASP A 1 178 ? -2.336 -12.874 11.852 1.00 97.94 178 ASP A O 1
ATOM 1479 N N . LEU A 1 179 ? -3.659 -14.685 11.977 1.00 96.81 179 LEU A N 1
ATOM 1480 C CA . LEU A 1 179 ? -4.830 -13.956 12.471 1.00 96.81 179 LEU A CA 1
ATOM 1481 C C . LEU A 1 179 ? -4.631 -13.303 13.848 1.00 96.81 179 LEU A C 1
ATOM 1483 O O . LEU A 1 179 ? -5.384 -12.407 14.210 1.00 96.81 179 LEU A O 1
ATOM 1487 N N . ASN A 1 180 ? -3.602 -13.713 14.591 1.00 97.00 180 ASN A N 1
ATOM 1488 C CA . ASN A 1 180 ? -3.242 -13.133 15.878 1.00 97.00 180 ASN A CA 1
ATOM 1489 C C . ASN A 1 180 ? -2.181 -12.035 15.737 1.00 97.00 180 ASN A C 1
ATOM 1491 O O . ASN A 1 180 ? -1.673 -11.571 16.758 1.00 97.00 180 ASN A O 1
ATOM 1495 N N . GLY A 1 181 ? -1.792 -11.655 14.514 1.00 97.38 181 GLY A N 1
ATOM 1496 C CA . GLY A 1 181 ? -0.756 -10.660 14.241 1.00 97.38 181 GLY A CA 1
ATOM 1497 C C . GLY A 1 181 ? 0.663 -11.132 14.557 1.00 97.38 181 GLY A C 1
ATOM 1498 O O . GLY A 1 181 ? 1.540 -10.308 14.806 1.00 97.38 181 GLY A O 1
ATOM 1499 N N . GLU A 1 182 ? 0.909 -12.442 14.590 1.00 98.12 182 GLU A N 1
ATOM 1500 C CA . GLU A 1 182 ? 2.261 -12.982 14.724 1.00 98.12 182 GLU A CA 1
ATOM 1501 C C . GLU A 1 182 ? 2.909 -13.142 13.353 1.00 98.12 182 GLU A C 1
ATOM 1503 O O . GLU A 1 182 ? 2.413 -13.896 12.514 1.00 98.12 182 GLU A O 1
ATOM 1508 N N . ILE A 1 183 ? 4.041 -12.469 13.140 1.00 98.50 183 ILE A N 1
ATOM 1509 C CA . ILE A 1 183 ? 4.824 -12.572 11.904 1.00 98.50 183 ILE A CA 1
ATOM 1510 C C . ILE A 1 183 ? 5.385 -13.994 11.781 1.00 98.50 183 ILE A C 1
ATOM 1512 O O . ILE A 1 183 ? 6.170 -14.437 12.622 1.00 98.50 183 ILE A O 1
ATOM 1516 N N . LYS A 1 184 ? 4.991 -14.708 10.722 1.00 97.94 184 LYS A N 1
ATOM 1517 C CA . LYS A 1 184 ? 5.436 -16.079 10.423 1.00 97.94 184 LYS A CA 1
ATOM 1518 C C . LYS A 1 184 ? 6.531 -16.115 9.372 1.00 97.94 184 LYS A C 1
ATOM 1520 O O . LYS A 1 184 ? 7.461 -16.902 9.494 1.00 97.94 184 LYS A O 1
ATOM 1525 N N . ASN A 1 185 ? 6.427 -15.254 8.363 1.00 97.06 185 ASN A N 1
ATOM 1526 C CA . ASN A 1 185 ? 7.381 -15.175 7.265 1.00 97.06 185 ASN A CA 1
ATOM 1527 C C . ASN A 1 185 ? 7.689 -13.716 6.947 1.00 97.06 185 ASN A C 1
ATOM 1529 O O . ASN A 1 185 ? 6.834 -12.843 7.098 1.00 97.06 185 ASN A O 1
ATOM 1533 N N . TRP A 1 186 ? 8.896 -13.455 6.457 1.00 97.06 186 TRP A N 1
ATOM 1534 C CA . TRP A 1 186 ? 9.253 -12.151 5.920 1.00 97.06 186 TRP A CA 1
ATOM 1535 C C . TRP A 1 186 ? 10.277 -12.282 4.798 1.00 97.06 186 TRP A C 1
ATOM 1537 O O . TRP A 1 186 ? 11.001 -13.274 4.701 1.00 97.06 186 TRP A O 1
ATOM 1547 N N . LYS A 1 187 ? 10.317 -11.277 3.928 1.00 92.56 187 LYS A N 1
ATOM 1548 C CA . LYS A 1 187 ? 11.337 -11.122 2.890 1.00 92.56 187 LYS A CA 1
ATOM 1549 C C . LYS A 1 187 ? 11.596 -9.640 2.655 1.00 92.56 187 LYS A C 1
ATOM 1551 O O . LYS A 1 187 ? 10.673 -8.829 2.685 1.00 92.56 187 LYS A O 1
ATOM 1556 N N . ARG A 1 188 ? 12.843 -9.296 2.362 1.00 90.62 188 ARG A N 1
ATOM 1557 C CA . ARG A 1 188 ? 13.224 -7.976 1.851 1.00 90.62 188 ARG A CA 1
ATOM 1558 C C . ARG A 1 188 ? 13.300 -8.053 0.330 1.00 90.62 188 ARG A C 1
ATOM 1560 O O . ARG A 1 188 ? 14.024 -8.907 -0.180 1.00 90.62 188 ARG A O 1
ATOM 1567 N N . PHE A 1 189 ? 12.570 -7.197 -0.385 1.00 84.00 189 PHE A N 1
ATOM 1568 C CA . PHE A 1 189 ? 12.626 -7.177 -1.851 1.00 84.00 189 PHE A CA 1
ATOM 1569 C C . PHE A 1 189 ? 13.865 -6.416 -2.324 1.00 84.00 189 PHE A C 1
ATOM 1571 O O . PHE A 1 189 ? 14.658 -6.951 -3.102 1.00 84.00 189 PHE A O 1
ATOM 1578 N N . HIS A 1 190 ? 14.078 -5.215 -1.784 1.00 80.94 190 HIS A N 1
ATOM 1579 C CA . HIS A 1 190 ? 15.227 -4.372 -2.092 1.00 80.94 190 HIS A CA 1
ATOM 1580 C C . HIS A 1 190 ? 15.933 -3.932 -0.813 1.00 80.94 190 HIS A C 1
ATOM 1582 O O . HIS A 1 190 ? 15.308 -3.448 0.123 1.00 80.94 190 HIS A O 1
ATOM 1588 N N . LYS A 1 191 ? 17.264 -4.061 -0.770 1.00 77.31 191 LYS A N 1
ATOM 1589 C CA . LYS A 1 191 ? 18.062 -3.559 0.362 1.00 77.31 191 LYS A CA 1
ATOM 1590 C C . LYS A 1 191 ? 18.262 -2.044 0.316 1.00 77.31 191 LYS A C 1
ATOM 1592 O O . LYS A 1 191 ? 18.396 -1.407 1.352 1.00 77.31 191 LYS A O 1
ATOM 1597 N N . THR A 1 192 ? 18.332 -1.486 -0.886 1.00 79.44 192 THR A N 1
ATOM 1598 C CA . THR A 1 192 ? 18.744 -0.100 -1.103 1.00 79.44 192 THR A CA 1
ATOM 1599 C C . THR A 1 192 ? 17.561 0.720 -1.582 1.00 79.44 192 THR A C 1
ATOM 1601 O O . THR A 1 192 ? 16.769 0.246 -2.398 1.00 79.44 192 THR A O 1
ATOM 1604 N N . LEU A 1 193 ? 17.472 1.954 -1.094 1.00 81.56 193 LEU A N 1
ATOM 1605 C CA . LEU A 1 193 ? 16.582 2.957 -1.653 1.00 81.56 193 LEU A CA 1
ATOM 1606 C C . LEU A 1 193 ? 17.124 3.411 -3.012 1.00 81.56 193 LEU A C 1
ATOM 1608 O O . LEU A 1 193 ? 18.272 3.840 -3.129 1.00 81.56 193 LEU A O 1
ATOM 1612 N N . ILE A 1 194 ? 16.280 3.348 -4.028 1.00 81.81 194 ILE A N 1
ATOM 1613 C CA . ILE A 1 194 ? 16.563 3.776 -5.390 1.00 81.81 194 ILE A CA 1
ATOM 1614 C C . ILE A 1 194 ? 15.789 5.071 -5.612 1.00 81.81 194 ILE A C 1
ATOM 1616 O O . ILE A 1 194 ? 14.580 5.084 -5.830 1.00 81.81 194 ILE A O 1
ATOM 1620 N N . GLN A 1 195 ? 16.504 6.185 -5.502 1.00 82.00 195 GLN A N 1
ATOM 1621 C CA . GLN A 1 195 ? 15.936 7.510 -5.704 1.00 82.00 195 GLN A CA 1
ATOM 1622 C C . GLN A 1 195 ? 15.950 7.821 -7.190 1.00 82.00 195 GLN A C 1
ATOM 1624 O O . GLN A 1 195 ? 17.015 7.936 -7.796 1.00 82.00 195 GLN A O 1
ATOM 1629 N N . THR A 1 196 ? 14.772 7.970 -7.777 1.00 79.69 196 THR A N 1
ATOM 1630 C CA . THR A 1 196 ? 14.666 8.271 -9.197 1.00 79.69 196 THR A CA 1
ATOM 1631 C C . THR A 1 196 ? 14.102 9.668 -9.397 1.00 79.69 196 THR A C 1
ATOM 1633 O O . THR A 1 196 ? 12.948 9.937 -9.068 1.00 79.69 196 THR A O 1
ATOM 1636 N N . SER A 1 197 ? 14.929 10.570 -9.928 1.00 78.38 197 SER A N 1
ATOM 1637 C CA . SER A 1 197 ? 14.510 11.930 -10.264 1.00 78.38 197 SER A CA 1
ATOM 1638 C C . SER A 1 197 ? 13.661 11.945 -11.534 1.00 78.38 197 SER A C 1
ATOM 1640 O O . SER A 1 197 ? 14.019 11.329 -12.534 1.00 78.38 197 SER A O 1
ATOM 1642 N N . VAL A 1 198 ? 12.551 12.686 -11.511 1.00 76.38 198 VAL A N 1
ATOM 1643 C CA . VAL A 1 198 ? 11.625 12.814 -12.661 1.00 76.38 198 VAL A CA 1
ATOM 1644 C C . VAL A 1 198 ? 11.937 13.999 -13.581 1.00 76.38 198 VAL A C 1
ATOM 1646 O O . VAL A 1 198 ? 11.241 14.215 -14.573 1.00 76.38 198 VAL A O 1
ATOM 1649 N N . SER A 1 199 ? 12.992 14.742 -13.259 1.00 70.69 199 SER A N 1
ATOM 1650 C CA . SER A 1 199 ? 13.582 15.811 -14.061 1.00 70.69 199 SER A CA 1
ATOM 1651 C C . SER A 1 199 ? 15.097 15.767 -13.889 1.00 70.69 199 SER A C 1
ATOM 1653 O O . SER A 1 199 ? 15.583 15.700 -12.756 1.00 70.69 199 SER A O 1
ATOM 1655 N N . GLU A 1 200 ? 15.845 15.825 -14.982 1.00 63.78 200 GLU A N 1
ATOM 1656 C CA . GLU A 1 200 ? 17.297 15.988 -14.933 1.00 63.78 200 GLU A CA 1
ATOM 1657 C C . GLU A 1 200 ? 17.690 17.437 -14.590 1.00 63.78 200 GLU A C 1
ATOM 1659 O O . GLU A 1 200 ? 16.894 18.368 -14.723 1.00 63.78 200 GLU A O 1
ATOM 1664 N N . GLN A 1 201 ? 18.951 17.657 -14.194 1.00 57.00 201 GLN A N 1
ATOM 1665 C CA . GLN A 1 201 ? 19.481 18.998 -13.882 1.00 57.00 201 GLN A CA 1
ATOM 1666 C C . GLN A 1 201 ? 19.400 19.980 -15.067 1.00 57.00 201 GLN A C 1
ATOM 1668 O O . GLN A 1 201 ? 19.391 21.190 -14.868 1.00 57.00 201 GLN A O 1
ATOM 1673 N N . ASN A 1 202 ? 19.325 19.463 -16.296 1.00 54.69 202 ASN A N 1
ATOM 1674 C CA . ASN A 1 202 ? 19.167 20.235 -17.531 1.00 54.69 202 ASN A CA 1
ATOM 1675 C C . ASN A 1 202 ? 17.692 20.555 -17.872 1.00 54.69 202 ASN A C 1
ATOM 1677 O O . ASN A 1 202 ? 17.430 21.134 -18.924 1.00 54.69 202 ASN A O 1
ATOM 1681 N N . GLY A 1 203 ? 16.732 20.166 -17.023 1.00 57.16 203 GLY A N 1
ATOM 1682 C CA . GLY A 1 203 ? 15.295 20.356 -17.248 1.00 57.16 203 GLY A CA 1
ATOM 1683 C C . GLY A 1 203 ? 14.642 19.316 -18.165 1.00 57.16 203 GLY A C 1
ATOM 1684 O O . GLY A 1 203 ? 13.447 19.419 -18.437 1.00 57.16 203 GLY A O 1
ATOM 1685 N N . SER A 1 204 ? 15.387 18.312 -18.641 1.00 54.16 204 SER A N 1
ATOM 1686 C CA . SER A 1 204 ? 14.825 17.225 -19.443 1.00 54.16 204 SER A CA 1
ATOM 1687 C C . SER A 1 204 ? 14.009 16.254 -18.587 1.00 54.16 204 SER A C 1
ATOM 1689 O O . SER A 1 204 ? 14.269 16.045 -17.399 1.00 54.16 204 SER A O 1
ATOM 1691 N N . ILE A 1 205 ? 12.973 15.688 -19.202 1.00 59.66 205 ILE A N 1
ATOM 1692 C CA . ILE A 1 205 ? 12.006 14.812 -18.549 1.00 59.66 205 ILE A CA 1
ATOM 1693 C C . ILE A 1 205 ? 12.316 13.368 -18.973 1.00 59.66 205 ILE A C 1
ATOM 1695 O O . ILE A 1 205 ? 12.172 13.056 -20.158 1.00 59.66 205 ILE A O 1
ATOM 1699 N N . PRO A 1 206 ? 12.697 12.464 -18.049 1.00 59.66 206 PRO A N 1
ATOM 1700 C CA . PRO A 1 206 ? 12.936 11.066 -18.377 1.00 59.66 206 PRO A CA 1
ATOM 1701 C C . PRO A 1 206 ? 11.669 10.411 -18.934 1.00 59.66 206 PRO A C 1
ATOM 1703 O O . PRO A 1 206 ? 10.577 10.546 -18.362 1.00 59.66 206 PRO A O 1
ATOM 1706 N N . ILE A 1 207 ? 11.838 9.704 -20.055 1.00 54.12 207 ILE A N 1
ATOM 1707 C CA . ILE A 1 207 ? 10.779 8.966 -20.764 1.00 54.12 207 ILE A CA 1
ATOM 1708 C C . ILE A 1 207 ? 10.454 7.654 -20.032 1.00 54.12 207 ILE A C 1
ATOM 1710 O O . ILE A 1 207 ? 9.315 7.199 -20.048 1.00 54.12 207 ILE A O 1
ATOM 1714 N N . SER A 1 208 ? 11.445 7.059 -19.362 1.00 57.22 208 SER A N 1
ATOM 1715 C CA . SER A 1 208 ? 11.290 5.857 -18.546 1.00 57.22 208 SER A CA 1
ATOM 1716 C C . SER A 1 208 ? 12.368 5.808 -17.470 1.00 57.22 208 SER A C 1
ATOM 1718 O O . SER A 1 208 ? 13.457 6.358 -17.636 1.00 57.22 208 SER A O 1
ATOM 1720 N N . PHE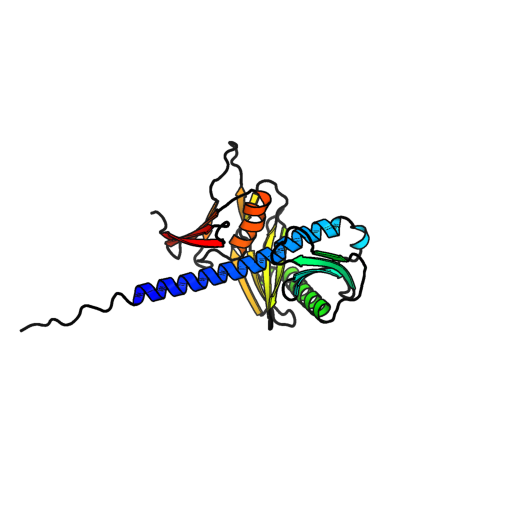 A 1 209 ? 12.074 5.100 -16.387 1.00 67.44 209 PHE A N 1
ATOM 1721 C CA . PHE A 1 209 ? 13.015 4.810 -15.313 1.00 67.44 209 PHE A CA 1
ATOM 1722 C C . PHE A 1 209 ? 13.518 3.379 -15.443 1.00 67.44 209 PHE A C 1
ATOM 1724 O O . PHE A 1 209 ? 12.761 2.512 -15.881 1.00 67.44 209 PHE A O 1
ATOM 1731 N N . ILE A 1 210 ? 14.787 3.149 -15.109 1.00 69.38 210 ILE A N 1
ATOM 1732 C CA . ILE A 1 210 ? 15.402 1.822 -15.147 1.00 69.38 210 ILE A CA 1
ATOM 1733 C C . ILE A 1 210 ? 16.095 1.577 -13.813 1.00 69.38 210 ILE A C 1
ATOM 1735 O O . ILE A 1 210 ? 16.998 2.328 -13.442 1.00 69.38 210 ILE A O 1
ATOM 1739 N N . HIS A 1 211 ? 15.727 0.501 -13.121 1.00 76.62 211 HIS A N 1
ATOM 1740 C CA . HIS A 1 211 ? 16.544 -0.046 -12.039 1.00 76.62 211 HIS A CA 1
ATOM 1741 C C . HIS A 1 211 ? 16.763 -1.542 -12.197 1.00 76.62 211 HIS A C 1
ATOM 1743 O O . HIS A 1 211 ? 16.081 -2.223 -12.959 1.00 76.62 211 HIS A O 1
ATOM 1749 N N . THR A 1 212 ? 17.791 -2.046 -11.517 1.00 69.62 212 THR A N 1
ATOM 1750 C CA . THR A 1 212 ? 18.243 -3.429 -11.664 1.00 69.62 212 THR A CA 1
ATOM 1751 C C . THR A 1 212 ? 17.927 -4.240 -10.424 1.00 69.62 212 THR A C 1
ATOM 1753 O O . THR A 1 212 ? 18.188 -3.820 -9.298 1.00 69.62 212 THR A O 1
ATOM 1756 N N . HIS A 1 213 ? 17.415 -5.440 -10.651 1.00 77.19 213 HIS A N 1
ATOM 1757 C CA . HIS A 1 213 ? 17.120 -6.422 -9.627 1.00 77.19 213 HIS A CA 1
ATOM 1758 C C . HIS A 1 213 ? 18.259 -7.434 -9.460 1.00 77.19 213 HIS A C 1
ATOM 1760 O O . HIS A 1 213 ? 18.876 -7.892 -10.432 1.00 77.19 213 HIS A O 1
ATOM 1766 N N . LEU A 1 214 ? 18.523 -7.790 -8.200 1.00 71.00 214 LEU A N 1
ATOM 1767 C CA . LEU A 1 214 ? 19.457 -8.852 -7.819 1.00 71.00 214 LEU A CA 1
ATOM 1768 C C . LEU A 1 214 ? 18.768 -10.227 -7.872 1.00 71.00 214 LEU A C 1
ATOM 1770 O O . LEU A 1 214 ? 17.545 -10.298 -7.775 1.00 71.00 214 LEU A O 1
ATOM 1774 N N . PRO A 1 215 ? 19.523 -11.343 -7.935 1.00 70.50 215 PRO A N 1
ATOM 1775 C CA . PRO A 1 215 ? 18.937 -12.682 -8.058 1.00 70.50 215 PRO A CA 1
ATOM 1776 C C . PRO A 1 215 ? 17.922 -13.082 -6.981 1.00 70.50 215 PRO A C 1
ATOM 1778 O O . PRO A 1 215 ? 17.085 -13.939 -7.246 1.00 70.50 215 PRO A O 1
ATOM 1781 N N . MET A 1 216 ? 17.975 -12.478 -5.788 1.00 72.44 216 MET A N 1
ATOM 1782 C CA . MET A 1 216 ? 17.026 -12.765 -4.701 1.00 72.44 216 MET A CA 1
ATOM 1783 C C . MET A 1 216 ? 15.609 -12.242 -4.974 1.00 72.44 216 MET A C 1
ATOM 1785 O O . MET A 1 216 ? 14.646 -12.822 -4.481 1.00 72.44 216 MET A O 1
ATOM 1789 N N . THR A 1 217 ? 15.480 -11.202 -5.800 1.00 80.69 217 THR A N 1
ATOM 1790 C CA . THR A 1 217 ? 14.200 -10.638 -6.245 1.00 80.69 217 THR A CA 1
ATOM 1791 C C . THR A 1 217 ? 14.249 -10.568 -7.765 1.00 80.69 217 THR 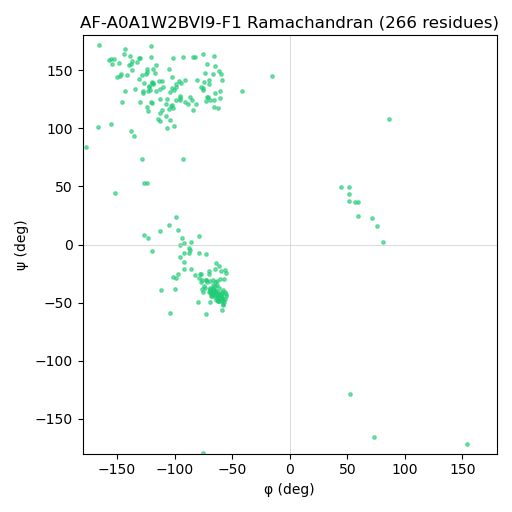A C 1
ATOM 1793 O O . THR A 1 217 ? 14.486 -9.510 -8.315 1.00 80.69 217 THR A O 1
ATOM 1796 N N . PRO A 1 218 ? 14.141 -11.695 -8.487 1.00 85.25 218 PRO A N 1
ATOM 1797 C CA . PRO A 1 218 ? 14.477 -11.723 -9.908 1.00 85.25 218 PRO A CA 1
ATOM 1798 C C . PRO A 1 218 ? 13.385 -11.137 -10.816 1.00 85.25 218 PRO A C 1
ATOM 1800 O O . PRO A 1 218 ? 13.620 -11.013 -12.015 1.00 85.25 218 PRO A O 1
ATOM 1803 N N . TYR A 1 219 ? 12.212 -10.804 -10.279 1.00 90.69 219 TYR A N 1
ATOM 1804 C CA . TYR A 1 219 ? 11.082 -10.219 -11.002 1.00 90.69 219 TYR A CA 1
ATOM 1805 C C . TYR A 1 219 ? 10.799 -8.827 -10.447 1.00 90.69 219 TYR A C 1
ATOM 1807 O O . TYR A 1 219 ? 10.907 -8.644 -9.236 1.00 90.69 219 TYR A O 1
ATOM 1815 N N . ILE A 1 220 ? 10.325 -7.919 -11.306 1.00 92.81 220 ILE A N 1
ATOM 1816 C CA . ILE A 1 220 ? 9.631 -6.691 -10.887 1.00 92.81 220 ILE A CA 1
ATOM 1817 C C . ILE A 1 220 ? 8.660 -6.987 -9.732 1.00 92.81 220 ILE A C 1
ATOM 1819 O O . ILE A 1 220 ? 7.917 -7.971 -9.785 1.00 92.81 220 ILE A O 1
ATOM 1823 N N . SER A 1 221 ? 8.692 -6.186 -8.667 1.00 94.25 221 SER A N 1
ATOM 1824 C CA . SER A 1 221 ? 7.879 -6.450 -7.479 1.00 94.25 221 SER A CA 1
ATOM 1825 C C . SER A 1 221 ? 6.531 -5.726 -7.532 1.00 94.25 221 SER A C 1
ATOM 1827 O O . SER A 1 221 ? 6.341 -4.740 -8.246 1.00 94.25 221 SER A O 1
ATOM 1829 N N . ALA A 1 222 ? 5.581 -6.187 -6.714 1.00 96.38 222 ALA A N 1
ATOM 1830 C CA . ALA A 1 222 ? 4.323 -5.473 -6.520 1.00 96.38 222 ALA A CA 1
ATOM 1831 C C . ALA A 1 222 ? 4.541 -4.082 -5.891 1.00 96.38 222 ALA A C 1
ATOM 1833 O O . ALA A 1 222 ? 3.812 -3.142 -6.203 1.00 96.38 222 ALA A O 1
ATOM 1834 N N . THR A 1 223 ? 5.570 -3.939 -5.048 1.00 96.31 223 THR A N 1
ATOM 1835 C CA . THR A 1 223 ? 5.967 -2.664 -4.435 1.00 96.31 223 THR A CA 1
ATOM 1836 C C . THR A 1 223 ? 6.546 -1.689 -5.460 1.00 96.31 223 THR A C 1
ATOM 1838 O O . THR A 1 223 ? 6.207 -0.511 -5.403 1.00 96.31 223 THR A O 1
ATOM 1841 N N . ASP A 1 224 ? 7.325 -2.161 -6.446 1.00 95.06 224 ASP A N 1
ATOM 1842 C CA . ASP A 1 224 ? 7.794 -1.332 -7.563 1.00 95.06 224 ASP A CA 1
ATOM 1843 C C . ASP A 1 224 ? 6.593 -0.733 -8.313 1.00 95.06 224 ASP A C 1
ATOM 1845 O O . ASP A 1 224 ? 6.497 0.479 -8.497 1.00 95.06 224 ASP A O 1
ATOM 1849 N N . ILE A 1 225 ? 5.631 -1.573 -8.705 1.00 97.44 225 ILE A N 1
ATOM 1850 C CA . ILE A 1 225 ? 4.457 -1.136 -9.474 1.00 97.44 225 ILE A CA 1
ATOM 1851 C C . ILE A 1 225 ? 3.563 -0.203 -8.647 1.00 97.44 225 ILE A C 1
ATOM 1853 O O . ILE A 1 225 ? 3.119 0.827 -9.156 1.00 97.44 225 ILE A O 1
ATOM 1857 N N . CYS A 1 226 ? 3.325 -0.521 -7.372 1.00 97.81 226 CYS A N 1
ATOM 1858 C CA . CYS A 1 226 ? 2.555 0.330 -6.463 1.00 97.81 226 CYS A CA 1
ATOM 1859 C C . CYS A 1 226 ? 3.186 1.727 -6.336 1.00 97.81 226 CYS A C 1
ATOM 1861 O O . CYS A 1 226 ? 2.522 2.730 -6.609 1.00 97.81 226 CYS A O 1
ATOM 1863 N N . THR A 1 227 ? 4.485 1.801 -6.025 1.00 96.44 227 THR A N 1
ATOM 1864 C CA . THR A 1 227 ? 5.227 3.066 -5.913 1.00 96.44 227 THR A CA 1
ATOM 1865 C C . THR A 1 227 ? 5.222 3.841 -7.228 1.00 96.44 227 THR A C 1
ATOM 1867 O O . THR A 1 227 ? 4.999 5.054 -7.228 1.00 96.44 227 THR A O 1
ATOM 1870 N N . PHE A 1 228 ? 5.409 3.165 -8.367 1.00 96.12 228 PHE A N 1
ATOM 1871 C CA . PHE A 1 228 ? 5.350 3.819 -9.672 1.00 96.12 228 PHE A CA 1
ATOM 1872 C C . PHE A 1 228 ? 3.972 4.423 -9.954 1.00 96.12 228 PHE A C 1
ATOM 1874 O O . PHE A 1 228 ? 3.894 5.537 -10.461 1.00 96.12 228 PHE A O 1
ATOM 1881 N N . ARG A 1 229 ? 2.879 3.741 -9.611 1.00 96.88 229 ARG A N 1
ATOM 1882 C CA . ARG A 1 229 ? 1.533 4.292 -9.812 1.00 96.88 229 ARG A CA 1
ATOM 1883 C C . ARG A 1 229 ? 1.256 5.479 -8.893 1.00 96.88 229 ARG A C 1
ATOM 1885 O O . ARG A 1 229 ? 0.760 6.497 -9.363 1.00 96.88 229 ARG A O 1
ATOM 1892 N N . LEU A 1 230 ? 1.628 5.377 -7.617 1.00 95.62 230 LEU A N 1
ATOM 1893 C CA . LEU A 1 230 ? 1.418 6.439 -6.627 1.00 95.62 230 LEU A CA 1
ATOM 1894 C C . LEU A 1 230 ? 2.215 7.712 -6.924 1.00 95.62 230 LEU A C 1
ATOM 1896 O O . LEU A 1 230 ? 1.713 8.808 -6.710 1.00 95.62 230 LEU A O 1
ATOM 1900 N N . TYR A 1 231 ? 3.459 7.583 -7.386 1.00 94.69 231 TYR A N 1
ATOM 1901 C CA . TYR A 1 231 ? 4.322 8.736 -7.655 1.00 94.69 231 TYR A CA 1
ATOM 1902 C C . TYR A 1 231 ? 4.427 9.025 -9.150 1.00 94.69 231 TYR A C 1
ATOM 1904 O O . TYR A 1 231 ? 4.089 10.112 -9.604 1.00 94.69 231 TYR A O 1
ATOM 1912 N N . GLY A 1 232 ? 4.898 8.053 -9.929 1.00 93.12 232 GLY A N 1
ATOM 1913 C CA . GLY A 1 232 ? 5.120 8.197 -11.365 1.00 93.12 232 GLY A CA 1
ATOM 1914 C C . GLY A 1 232 ? 3.847 8.569 -12.120 1.00 93.12 232 GLY A C 1
ATOM 1915 O O . GLY A 1 232 ? 3.833 9.596 -12.789 1.00 93.12 232 GLY A O 1
ATOM 1916 N N . VAL A 1 233 ? 2.787 7.770 -12.006 1.00 94.25 233 VAL A N 1
ATOM 1917 C CA . VAL A 1 233 ? 1.525 8.026 -12.720 1.00 94.25 233 VAL A CA 1
ATOM 1918 C C . VAL A 1 233 ? 0.789 9.208 -12.086 1.00 94.25 233 VAL A C 1
ATOM 1920 O O . VAL A 1 233 ? 0.571 10.223 -12.737 1.00 94.25 233 VAL A O 1
ATOM 1923 N N . ASP A 1 234 ? 0.451 9.107 -10.800 1.00 94.06 234 ASP A N 1
ATOM 1924 C CA . ASP A 1 234 ? -0.474 10.043 -10.154 1.00 94.06 234 ASP A CA 1
ATOM 1925 C C . ASP A 1 234 ? 0.088 11.454 -9.920 1.00 94.06 234 ASP A C 1
ATOM 1927 O O . ASP A 1 234 ? -0.683 12.415 -9.931 1.00 94.06 234 ASP A O 1
ATOM 1931 N N . LEU A 1 235 ? 1.395 11.600 -9.667 1.00 92.62 235 LEU A N 1
ATOM 1932 C CA . LEU A 1 235 ? 2.010 12.910 -9.399 1.00 92.62 235 LEU A CA 1
ATOM 1933 C C . LEU A 1 235 ? 2.753 13.473 -10.610 1.00 92.62 235 LEU A C 1
ATOM 1935 O O . LEU A 1 235 ? 2.888 14.691 -10.727 1.00 92.62 235 LEU A O 1
ATOM 1939 N N . PHE A 1 236 ? 3.260 12.604 -11.487 1.00 90.50 236 PHE A N 1
ATOM 1940 C CA . PHE A 1 236 ? 4.200 12.992 -12.541 1.00 90.50 236 PHE A CA 1
ATOM 1941 C C . PHE A 1 236 ? 3.779 12.571 -13.957 1.00 90.50 236 PHE A C 1
ATOM 1943 O O . PHE A 1 236 ? 4.582 12.733 -14.881 1.00 90.50 236 PHE A O 1
ATOM 1950 N N . ASP A 1 237 ? 2.558 12.049 -14.129 1.00 90.31 237 ASP A N 1
ATOM 1951 C CA . ASP A 1 237 ? 1.949 11.676 -15.417 1.00 90.31 237 ASP A CA 1
ATOM 1952 C C . ASP A 1 237 ? 2.840 10.759 -16.280 1.00 90.31 237 ASP A C 1
ATOM 1954 O O . ASP A 1 237 ? 3.055 10.950 -17.480 1.00 90.31 237 ASP A O 1
ATOM 1958 N N . LYS A 1 238 ? 3.453 9.762 -15.635 1.00 89.69 238 LYS A N 1
ATOM 1959 C CA . LYS A 1 238 ? 4.316 8.769 -16.286 1.00 89.69 238 LYS A CA 1
ATOM 1960 C C . LYS A 1 238 ? 3.512 7.558 -16.719 1.00 89.69 238 LYS A C 1
ATOM 1962 O O . LYS A 1 238 ? 2.657 7.079 -15.989 1.00 89.69 238 LYS A O 1
ATOM 1967 N N . LYS A 1 239 ? 3.848 7.018 -17.891 1.00 91.81 239 LYS A N 1
ATOM 1968 C CA . LYS A 1 239 ? 3.105 5.909 -18.511 1.00 91.81 239 LYS A CA 1
ATOM 1969 C C . LYS A 1 239 ? 3.730 4.539 -18.283 1.00 91.81 239 LYS A C 1
ATOM 1971 O O . LYS A 1 239 ? 3.019 3.542 -18.243 1.00 91.81 239 LYS A O 1
ATOM 1976 N N . SER A 1 240 ? 5.049 4.479 -18.128 1.00 92.62 240 SER A N 1
ATOM 1977 C CA . SER A 1 240 ? 5.764 3.213 -17.985 1.00 92.62 240 SER A CA 1
ATOM 1978 C C . SER A 1 240 ? 7.059 3.341 -17.192 1.00 92.62 240 SER A C 1
ATOM 1980 O O . SER A 1 240 ? 7.651 4.421 -17.122 1.00 92.62 240 SER A O 1
ATOM 1982 N N . PHE A 1 241 ? 7.539 2.215 -16.669 1.00 92.81 241 PHE A N 1
ATOM 1983 C CA . PHE A 1 241 ? 8.906 2.074 -16.166 1.00 92.81 241 PHE A CA 1
ATOM 1984 C C . PHE A 1 241 ? 9.460 0.678 -16.455 1.00 92.81 241 PHE A C 1
ATOM 1986 O O . PHE A 1 241 ? 8.716 -0.246 -16.793 1.00 92.81 241 PHE A O 1
ATOM 1993 N N . ILE A 1 242 ? 10.780 0.536 -16.348 1.00 91.50 242 ILE A N 1
ATOM 1994 C CA . ILE A 1 242 ? 11.508 -0.680 -16.698 1.00 91.50 242 ILE A CA 1
ATOM 1995 C C . ILE A 1 242 ? 12.283 -1.184 -15.480 1.00 91.50 242 ILE A C 1
ATOM 1997 O O . ILE A 1 242 ? 12.963 -0.426 -14.793 1.00 91.50 242 ILE A O 1
ATOM 2001 N N . VAL A 1 243 ? 12.238 -2.493 -15.261 1.00 90.44 243 VAL A N 1
ATOM 2002 C CA . VAL A 1 243 ? 13.081 -3.204 -14.301 1.00 90.44 243 VAL A CA 1
ATOM 2003 C C . VAL A 1 243 ? 13.923 -4.230 -15.039 1.00 90.44 243 VAL A C 1
ATOM 2005 O O . VAL A 1 243 ? 13.405 -5.130 -15.699 1.00 90.44 243 VAL A O 1
ATOM 2008 N N . SER A 1 244 ? 15.238 -4.122 -14.910 1.00 89.38 244 SER A N 1
ATOM 2009 C CA . SER A 1 244 ? 16.193 -5.049 -15.509 1.00 89.38 244 SER A CA 1
ATOM 2010 C C . SER A 1 244 ? 16.521 -6.183 -14.538 1.00 89.38 244 SER A C 1
ATOM 2012 O O . SER A 1 244 ? 17.024 -5.953 -13.440 1.00 89.38 244 SER A O 1
ATOM 2014 N N . SER A 1 245 ? 16.290 -7.431 -14.944 1.00 88.31 245 SER A N 1
ATOM 2015 C CA . SER A 1 245 ? 16.642 -8.618 -14.160 1.00 88.31 245 SER A CA 1
ATOM 2016 C C . SER A 1 245 ? 17.880 -9.296 -14.721 1.00 88.31 245 SER A C 1
ATOM 2018 O O . SER A 1 245 ? 17.839 -9.978 -15.748 1.00 88.31 245 SER A O 1
ATOM 2020 N N . THR A 1 246 ? 18.996 -9.152 -14.010 1.00 85.38 246 THR A N 1
ATOM 2021 C CA . THR A 1 246 ? 20.268 -9.797 -14.378 1.00 85.38 246 THR A CA 1
ATOM 2022 C C . THR A 1 246 ? 20.200 -11.319 -14.262 1.00 85.38 246 THR A C 1
ATOM 2024 O O . THR A 1 246 ? 20.774 -12.029 -15.087 1.00 85.38 246 THR A O 1
ATOM 2027 N N . ALA A 1 247 ? 19.450 -11.828 -13.282 1.00 86.75 247 ALA A N 1
ATOM 2028 C CA . ALA A 1 247 ? 19.287 -13.258 -13.043 1.00 86.75 247 ALA A CA 1
ATOM 2029 C C . ALA A 1 247 ? 18.478 -13.952 -14.146 1.00 86.75 247 ALA A C 1
ATOM 2031 O O . ALA A 1 247 ? 18.838 -15.046 -14.576 1.00 86.75 247 ALA A O 1
ATOM 2032 N N . LEU A 1 248 ? 17.412 -13.303 -14.624 1.00 88.00 248 LEU A N 1
ATOM 2033 C CA . LEU A 1 248 ? 16.556 -13.839 -15.686 1.00 88.00 248 LEU A CA 1
ATOM 2034 C C . LEU A 1 248 ? 16.986 -13.391 -17.087 1.00 88.00 248 LEU A C 1
ATOM 2036 O O . LEU A 1 248 ? 16.462 -13.885 -18.080 1.00 88.00 248 LEU A O 1
ATOM 2040 N N . LYS A 1 249 ? 17.957 -12.478 -17.170 1.00 88.81 249 LYS A N 1
ATOM 2041 C CA . LYS A 1 249 ? 18.465 -11.875 -18.406 1.00 88.81 249 LYS A CA 1
ATOM 2042 C C . LYS A 1 249 ? 17.383 -11.192 -19.257 1.00 88.81 249 LYS A C 1
ATOM 2044 O O . LYS A 1 249 ? 17.443 -11.219 -20.487 1.00 88.81 249 LYS A O 1
ATOM 2049 N N . MET A 1 250 ? 16.413 -10.559 -18.601 1.00 91.12 250 MET A N 1
ATOM 2050 C CA . MET A 1 250 ? 15.273 -9.897 -19.244 1.00 91.12 250 MET A CA 1
ATOM 2051 C C . MET A 1 250 ? 14.964 -8.542 -18.606 1.00 91.12 250 MET A C 1
ATOM 2053 O O . MET A 1 250 ? 15.311 -8.292 -17.453 1.00 91.12 250 MET A O 1
ATOM 2057 N N . ASN A 1 251 ? 14.284 -7.688 -19.361 1.00 91.50 251 ASN A N 1
ATOM 2058 C CA . ASN A 1 251 ? 13.639 -6.480 -18.872 1.00 91.50 251 ASN A CA 1
ATOM 2059 C C . ASN A 1 251 ? 12.153 -6.749 -18.653 1.00 91.50 251 ASN A C 1
ATOM 2061 O O . ASN A 1 251 ? 11.506 -7.360 -19.503 1.00 91.50 251 ASN A O 1
ATOM 2065 N N . PHE A 1 252 ? 11.621 -6.231 -17.554 1.00 93.88 252 PHE A N 1
ATOM 2066 C CA . PHE A 1 252 ? 10.197 -6.102 -17.289 1.00 93.88 252 PHE A CA 1
ATOM 2067 C C . PHE A 1 252 ? 9.797 -4.654 -17.529 1.00 93.88 252 PHE A C 1
ATOM 2069 O O . PHE A 1 252 ? 10.324 -3.758 -16.881 1.00 93.88 252 PHE A O 1
ATOM 2076 N N . ILE A 1 253 ? 8.885 -4.423 -18.461 1.00 94.81 253 ILE A N 1
ATOM 2077 C CA . ILE A 1 253 ? 8.353 -3.103 -18.786 1.00 94.81 253 ILE A CA 1
ATOM 2078 C C . ILE A 1 253 ? 6.931 -3.068 -18.247 1.00 94.81 253 ILE A C 1
ATOM 2080 O O . ILE A 1 253 ? 6.074 -3.784 -18.762 1.00 94.81 253 ILE A O 1
ATOM 2084 N N . TYR A 1 254 ? 6.683 -2.285 -17.202 1.00 96.81 254 TYR A N 1
ATOM 2085 C CA . TYR A 1 254 ? 5.323 -2.050 -16.729 1.00 96.81 254 TYR A CA 1
ATOM 2086 C C . TYR A 1 254 ? 4.708 -0.889 -17.504 1.00 96.81 254 TYR A C 1
ATOM 2088 O O . TYR A 1 254 ? 5.290 0.194 -17.556 1.00 96.81 254 TYR A O 1
ATOM 2096 N N . ASP A 1 255 ? 3.535 -1.126 -18.077 1.00 95.62 255 ASP A N 1
ATOM 2097 C CA . ASP A 1 255 ? 2.719 -0.150 -18.790 1.00 95.62 255 ASP A CA 1
ATOM 2098 C C . ASP A 1 255 ? 1.459 0.142 -17.961 1.00 95.62 255 ASP A C 1
ATOM 2100 O O . ASP A 1 255 ? 0.646 -0.752 -17.708 1.00 95.62 255 ASP A O 1
ATOM 2104 N N . ALA A 1 256 ? 1.319 1.388 -17.502 1.00 95.62 256 ALA A N 1
ATOM 2105 C CA . ALA A 1 256 ? 0.236 1.808 -16.616 1.00 95.62 256 ALA A CA 1
ATOM 2106 C C . ALA A 1 256 ? -1.103 2.001 -17.340 1.00 95.62 256 ALA A C 1
ATOM 2108 O O . ALA A 1 256 ? -2.149 1.864 -16.710 1.00 95.62 256 ALA A O 1
ATOM 2109 N N . GLU A 1 257 ? -1.093 2.295 -18.645 1.00 94.62 257 GLU A N 1
ATOM 2110 C CA . GLU A 1 257 ? -2.324 2.471 -19.430 1.00 94.62 257 GLU A CA 1
ATOM 2111 C C . GLU A 1 257 ? -3.040 1.132 -19.629 1.00 94.62 257 GLU A C 1
ATOM 2113 O O . GLU A 1 257 ? -4.263 1.037 -19.529 1.00 94.62 257 GLU A O 1
ATOM 2118 N N . THR A 1 258 ? -2.270 0.078 -19.885 1.00 96.31 258 THR A N 1
ATOM 2119 C CA . THR A 1 258 ? -2.780 -1.280 -20.101 1.00 96.31 258 THR A CA 1
ATOM 2120 C C . THR A 1 258 ? -2.768 -2.143 -18.840 1.00 96.31 258 THR A C 1
ATOM 2122 O O . THR A 1 258 ? -3.360 -3.224 -18.852 1.00 96.31 258 THR A O 1
ATOM 2125 N N . ASN A 1 259 ? -2.116 -1.674 -17.771 1.00 96.81 259 ASN A N 1
ATOM 2126 C CA . ASN A 1 259 ? -1.848 -2.391 -16.523 1.00 96.81 259 ASN A CA 1
ATOM 2127 C C . ASN A 1 259 ? -1.206 -3.771 -16.752 1.00 96.81 259 ASN A C 1
ATOM 2129 O O . ASN A 1 259 ? -1.679 -4.794 -16.252 1.00 96.81 259 ASN A O 1
ATOM 2133 N N . LYS A 1 260 ? -0.144 -3.814 -17.564 1.00 96.50 260 LYS A N 1
ATOM 2134 C CA . LYS A 1 260 ? 0.532 -5.058 -17.969 1.00 96.50 260 LYS A CA 1
ATOM 2135 C C . LYS A 1 260 ? 2.041 -4.967 -17.832 1.00 96.50 260 LYS A C 1
ATOM 2137 O O . LYS A 1 260 ? 2.628 -3.891 -17.871 1.00 96.50 260 LYS A O 1
ATOM 2142 N N . ILE A 1 261 ? 2.662 -6.139 -17.719 1.00 96.06 261 ILE A N 1
ATOM 2143 C CA . ILE A 1 261 ? 4.114 -6.304 -17.746 1.00 96.06 261 ILE A CA 1
ATOM 2144 C C . ILE A 1 261 ? 4.493 -6.945 -19.080 1.00 96.06 261 ILE A C 1
ATOM 2146 O O . ILE A 1 261 ? 4.048 -8.048 -19.390 1.00 96.06 261 ILE A O 1
ATOM 2150 N N . ILE A 1 262 ? 5.327 -6.262 -19.857 1.00 94.19 262 ILE A N 1
ATOM 2151 C CA . ILE A 1 262 ? 5.886 -6.753 -21.117 1.00 94.19 262 ILE A CA 1
ATOM 2152 C C . ILE A 1 262 ? 7.337 -7.155 -20.870 1.00 94.19 262 ILE A C 1
ATOM 2154 O O . ILE A 1 262 ? 8.110 -6.391 -20.293 1.00 94.19 262 ILE A O 1
ATOM 2158 N N . THR A 1 263 ? 7.730 -8.347 -21.316 1.00 93.19 263 THR A N 1
ATOM 2159 C CA . THR A 1 263 ? 9.107 -8.831 -21.163 1.00 93.19 263 THR A CA 1
ATOM 2160 C C . THR A 1 263 ? 9.901 -8.703 -22.454 1.00 93.19 263 THR A C 1
ATOM 2162 O O . THR A 1 263 ? 9.430 -9.117 -23.512 1.00 93.19 263 THR A O 1
ATOM 2165 N N . THR A 1 264 ? 11.135 -8.207 -22.368 1.00 91.56 264 THR A N 1
ATOM 2166 C CA . THR A 1 264 ? 12.093 -8.204 -23.488 1.00 91.56 264 THR A CA 1
ATOM 2167 C C . THR A 1 264 ? 13.448 -8.751 -23.046 1.00 91.56 264 THR A C 1
ATOM 2169 O O . THR A 1 264 ? 13.746 -8.801 -21.855 1.00 91.56 264 THR A O 1
ATOM 2172 N N . ASN A 1 265 ? 14.290 -9.188 -23.983 1.00 87.56 265 ASN A N 1
ATOM 2173 C CA . ASN A 1 265 ? 15.654 -9.606 -23.647 1.00 87.56 265 ASN A CA 1
ATOM 2174 C C . ASN A 1 265 ? 16.484 -8.403 -23.171 1.00 87.56 265 ASN A C 1
ATOM 2176 O O . ASN A 1 265 ? 16.315 -7.295 -23.683 1.00 87.56 265 ASN A O 1
ATOM 2180 N N . LEU A 1 266 ? 17.421 -8.621 -22.239 1.00 78.75 266 LEU A N 1
ATOM 2181 C CA . LEU A 1 266 ? 18.450 -7.616 -21.960 1.00 78.75 266 LEU A CA 1
ATOM 2182 C C . LEU A 1 266 ? 19.259 -7.365 -23.237 1.00 78.75 266 LEU A C 1
ATOM 2184 O O . LEU A 1 266 ? 19.786 -8.306 -23.837 1.00 78.75 266 LEU A O 1
ATOM 2188 N N . ILE A 1 267 ? 19.351 -6.101 -23.650 1.00 60.28 267 ILE A N 1
ATOM 2189 C CA . ILE A 1 267 ? 20.245 -5.697 -24.735 1.00 60.28 267 ILE A CA 1
ATOM 2190 C C . ILE A 1 267 ? 21.675 -5.929 -24.228 1.00 60.28 267 ILE A C 1
ATOM 2192 O O . ILE A 1 267 ? 22.017 -5.479 -23.134 1.00 60.28 267 ILE A O 1
ATOM 2196 N N . LYS A 1 268 ? 22.451 -6.716 -24.980 1.00 50.03 268 LYS A N 1
ATOM 2197 C CA . LYS A 1 268 ? 23.871 -6.968 -24.705 1.00 50.03 268 LYS A CA 1
ATOM 2198 C C . LYS A 1 268 ? 24.718 -5.742 -24.998 1.00 50.03 268 LYS A C 1
ATOM 2200 O O . LYS A 1 268 ? 24.417 -5.076 -26.013 1.00 50.03 268 LYS A O 1
#

Foldseek 3Di:
DDDDDDDDDDPPPVVVVVVVVQVVQVVQLVLLLLQLLFVLLVVVVVVVCVVCVVLCPQWCAWAWADDDQKIKIFTAGVVLFKTQKIFIPGSVDSNHTPDIDRHIDTDDPVSSLRSQLVNLLVCCCVVCVVVQVQDDDPQKDWDWHWYDDPFWIKIKTAIHHPDPQWQWDASMKIFIGGSNNHTDDIDGQHNDTDIDGQADPVRDGDLEEEDEGDPVNQDDGSSNSSSCCVPVCPPPNHFWYWYQGPNVQWIWIQGPVVSGTDIDGNDD

Radius of gyration: 21.54 Å; Cα contacts (8 Å, |Δi|>4): 473; chains: 1; bounding box: 43×71×65 Å

Sequence (268 aa):
MKLFFSFFLLSVIISAQTDTLQIKLDSIIREADLMYQYEKIAWKSSDLAMEDKDKLVDFGGYFIYHSADTLKAVYYDVKLEKALSRYYFDTKDLNKPLQIFKNVTDLTDKERDLASVKQKVLVELNQNPDKYELSFQEGYNPNVVMLPFENKFHFYIIIGTNKGNIIPFGNDYFFEADLNGEIKNWKRFHKTLIQTSVSEQNGSIPISFIHTHLPMTPYISATDICTFRLYGVDLFDKKSFIVSSTALKMNFIYDAETNKIITTNLIK

pLDDT: mean 88.05, std 14.69, range [36.12, 98.56]

Nearest PDB structures (foldseek):
  7enc-assembly1_q  TM=1.904E-01  e=1.548E-02  Homo sapiens
  8gxq-assembly1_q  TM=1.979E-01  e=1.639E-02  Homo sapiens
  7nvr-assembly1_d  TM=2.008E-01  e=8.672E-02  Homo sapiens
  7emf-assembly1_Q  TM=1.907E-01  e=2.439E-01  Homo sapiens
  8trh-assembly1_Q  TM=1.815E-01  e=2.439E-01  Homo sapiens

Mean predicted aligned error: 7.21 Å

Solvent-accessible surface area (backbone atoms only — not comparable to full-atom values): 15128 Å² total; per-residue (Å²): 134,84,86,88,81,89,89,89,88,72,74,71,65,59,57,58,54,53,54,57,48,50,55,52,53,54,49,32,47,54,52,13,52,53,50,32,54,51,51,51,39,50,56,54,49,46,55,63,49,62,75,48,54,84,70,47,76,56,60,51,50,71,53,54,50,78,58,84,73,30,37,36,42,39,33,28,26,68,82,64,52,34,27,41,29,40,38,30,24,40,77,90,44,62,88,53,67,78,44,78,44,79,62,75,40,75,48,52,72,71,54,36,50,54,50,50,26,53,50,46,40,52,50,50,50,70,76,40,30,75,83,71,69,62,73,81,62,88,89,49,46,80,41,81,47,62,48,81,52,99,80,33,30,43,35,33,37,42,42,41,67,88,58,80,63,54,38,54,38,44,45,21,37,40,37,34,22,41,82,82,23,48,75,77,47,72,49,71,65,31,87,52,71,44,77,41,65,59,51,48,99,86,72,48,66,69,86,60,52,76,50,77,38,54,68,93,34,46,58,81,47,31,64,54,52,24,51,40,45,63,35,35,32,71,73,61,74,43,56,44,40,36,34,37,13,70,68,71,48,26,29,38,35,39,33,63,88,78,69,44,77,48,77,45,72,55,84,129

Secondary structure (DSSP, 8-state):
---------SSHHHHHHHHHHHHHHHHHHHHHHHHHHHHHHHHHHHHHHHTTGGGGTTEEEEEEEEETTEEEEEEEETTSSEEEEEEEEETTB-SS-SEEE-S-EEPPHHHHHHHHHHHHHHHHHHH-TGGGT----TT-EEEEEEEE-SS-EEEEEEEE---TTEEEEE--EEEEE-TT--EEEEEES-SSEEEEESS-TTS---S--EEEE-TTS-S--HHHHHHIIIIIIHHH---EEEEEETTTTEEEEEETTTTEEEEEEPP-

Organism: NCBI:txid1434700